Protein AF-0000000072975285 (afdb_homodimer)

pLDDT: mean 82.59, std 16.68, range [35.34, 98.25]

Radius of gyration: 18.55 Å; Cα contacts (8 Å, |Δi|>4): 509; chains: 2; bounding box: 43×47×43 Å

Structure (mmCIF, N/CA/C/O backbone):
data_AF-0000000072975285-model_v1
#
loop_
_entity.id
_entity.type
_entity.pdbx_description
1 polymer 'AsnC family transcriptional regulator'
#
loop_
_atom_site.group_PDB
_atom_site.id
_atom_site.type_symbol
_atom_site.label_atom_id
_atom_site.label_alt_id
_atom_site.label_comp_id
_atom_site.label_asym_id
_atom_site.label_entity_id
_atom_site.label_seq_id
_atom_site.pdbx_PDB_ins_code
_atom_site.Cartn_x
_atom_site.Cartn_y
_atom_site.Cartn_z
_atom_site.occupancy
_atom_site.B_iso_or_equiv
_atom_site.auth_seq_id
_atom_site.auth_comp_id
_atom_site.auth_asym_id
_atom_site.auth_atom_id
_atom_site.pdbx_PDB_model_num
ATOM 1 N N . MET A 1 1 ? -16.391 8.484 18.375 1 68.75 1 MET A N 1
ATOM 2 C CA . MET A 1 1 ? -16.297 8.969 17 1 68.75 1 MET A CA 1
ATOM 3 C C . MET A 1 1 ? -17.656 9.414 16.469 1 68.75 1 MET A C 1
ATOM 5 O O . MET A 1 1 ? -18.625 8.656 16.547 1 68.75 1 MET A O 1
ATOM 9 N N . ASP A 1 2 ? -17.75 10.656 16.234 1 78.38 2 ASP A N 1
ATOM 10 C CA . ASP A 1 2 ? -19.031 11.18 15.781 1 78.38 2 ASP A CA 1
ATOM 11 C C . ASP A 1 2 ? -19.078 11.281 14.258 1 78.38 2 ASP A C 1
ATOM 13 O O . ASP A 1 2 ? -18.203 10.742 13.57 1 78.38 2 ASP A O 1
ATOM 17 N N . LYS A 1 3 ? -20.297 11.805 13.703 1 80.81 3 LYS A N 1
ATOM 18 C CA . LYS A 1 3 ? -20.516 11.867 12.266 1 80.81 3 LYS A CA 1
ATOM 19 C C . LYS A 1 3 ? -19.422 12.68 11.578 1 80.81 3 LYS A C 1
ATOM 21 O O . LYS A 1 3 ? -19.016 12.352 10.461 1 80.81 3 LYS A O 1
ATOM 26 N N . THR A 1 4 ? -19.016 13.68 12.305 1 84.69 4 THR A N 1
ATOM 27 C CA . THR A 1 4 ? -17.984 14.539 11.742 1 84.69 4 THR A CA 1
ATOM 28 C C . THR A 1 4 ? -16.672 13.773 11.586 1 84.69 4 THR A C 1
ATOM 30 O O . THR A 1 4 ? -16.016 13.867 10.547 1 84.69 4 THR A O 1
ATOM 33 N N . ASP A 1 5 ? -16.328 13.031 12.656 1 80 5 ASP A N 1
ATOM 34 C CA . ASP A 1 5 ? -15.117 12.203 12.602 1 80 5 ASP A CA 1
ATOM 35 C C . ASP A 1 5 ? -15.164 11.242 11.422 1 80 5 ASP A C 1
ATOM 37 O O . ASP A 1 5 ? -14.164 11.062 10.719 1 80 5 ASP A O 1
ATOM 41 N N . GLN A 1 6 ? -16.312 10.75 11.219 1 75.94 6 GLN A N 1
ATOM 42 C CA . GLN A 1 6 ? -16.484 9.797 10.125 1 75.94 6 GLN A CA 1
ATOM 43 C C . GLN A 1 6 ? -16.297 10.469 8.766 1 75.94 6 GLN A C 1
ATOM 45 O O . GLN A 1 6 ? -15.703 9.891 7.859 1 75.94 6 GLN A O 1
ATOM 50 N N . ARG A 1 7 ? -16.828 11.625 8.656 1 78.56 7 ARG A N 1
ATOM 51 C CA . ARG A 1 7 ? -16.688 12.367 7.406 1 78.56 7 ARG A CA 1
ATOM 52 C C . ARG A 1 7 ? -15.219 12.711 7.148 1 78.56 7 ARG A C 1
ATOM 54 O O . ARG A 1 7 ? -14.734 12.586 6.02 1 78.56 7 ARG A O 1
ATOM 61 N N . ILE A 1 8 ? -14.602 13.109 8.211 1 81.06 8 ILE A N 1
ATOM 62 C CA . ILE A 1 8 ? -13.18 13.43 8.102 1 81.06 8 ILE A CA 1
ATOM 63 C C . ILE A 1 8 ? -12.414 12.203 7.602 1 81.06 8 ILE A C 1
ATOM 65 O O . ILE A 1 8 ? -11.617 12.305 6.664 1 81.06 8 ILE A O 1
ATOM 69 N N . LEU A 1 9 ? -12.75 11.141 8.172 1 73.12 9 LEU A N 1
ATOM 70 C CA . LEU A 1 9 ? -12.062 9.906 7.82 1 73.12 9 LEU A CA 1
ATOM 71 C C . LEU A 1 9 ? -12.359 9.508 6.379 1 73.12 9 LEU A C 1
ATOM 73 O O . LEU A 1 9 ? -11.461 9.055 5.66 1 73.12 9 LEU A O 1
ATOM 77 N N . ALA A 1 10 ? -13.578 9.703 6.004 1 71 10 ALA A N 1
ATOM 78 C CA . ALA A 1 10 ? -13.984 9.367 4.641 1 71 10 ALA A CA 1
ATOM 79 C C . ALA A 1 10 ? -13.211 10.195 3.617 1 71 10 ALA A C 1
ATOM 81 O O . ALA A 1 10 ? -12.773 9.672 2.588 1 71 10 ALA A O 1
ATOM 82 N N . VAL A 1 11 ? -13.102 11.508 3.93 1 73.06 11 VAL A N 1
ATOM 83 C CA . VAL A 1 11 ? -12.414 12.406 3.006 1 73.06 11 VAL A CA 1
ATOM 84 C C . VAL A 1 11 ? -10.93 12.07 2.965 1 73.06 11 VAL A C 1
ATOM 86 O O . VAL A 1 11 ? -10.328 12.008 1.89 1 73.06 11 VAL A O 1
ATOM 89 N N . LEU A 1 12 ? -10.422 11.812 4.105 1 70.62 12 LEU A N 1
ATOM 90 C CA . LEU A 1 12 ? -8.992 11.516 4.195 1 70.62 12 LEU A CA 1
ATOM 91 C C . LEU A 1 12 ? -8.68 10.172 3.547 1 70.62 12 LEU A C 1
ATOM 93 O O . LEU A 1 12 ? -7.578 9.969 3.023 1 70.62 12 LEU A O 1
ATOM 97 N N . GLU A 1 13 ? -9.656 9.359 3.604 1 62.62 13 GLU A N 1
ATOM 98 C CA . GLU A 1 13 ? -9.516 8.062 2.945 1 62.62 13 GLU A CA 1
ATOM 99 C C . GLU A 1 13 ? -9.422 8.219 1.431 1 62.62 13 GLU A C 1
ATOM 101 O O . GLU A 1 13 ? -8.68 7.484 0.771 1 62.62 13 GLU A O 1
ATOM 106 N N . ARG A 1 14 ? -10.203 9.094 0.969 1 59.03 14 ARG A N 1
ATOM 107 C CA . ARG A 1 14 ? -10.203 9.391 -0.459 1 59.03 14 ARG A CA 1
ATOM 108 C C . ARG A 1 14 ? -8.953 10.156 -0.859 1 59.03 14 ARG A C 1
ATOM 110 O O . ARG A 1 14 ? -8.375 9.914 -1.922 1 59.03 14 ARG A O 1
ATOM 117 N N . ASP A 1 15 ? -8.727 11.102 -0.044 1 59.53 15 ASP A N 1
ATOM 118 C CA . ASP A 1 15 ? -7.559 11.938 -0.27 1 59.53 15 ASP A CA 1
ATOM 119 C C . ASP A 1 15 ? -6.809 12.203 1.035 1 59.53 15 ASP A C 1
ATOM 121 O O . ASP A 1 15 ? -7.113 13.156 1.751 1 59.53 15 ASP A O 1
ATOM 125 N N . ALA A 1 16 ? -5.898 11.344 1.225 1 56.38 16 ALA A N 1
ATOM 126 C CA . ALA A 1 16 ? -5.172 11.445 2.488 1 56.38 16 ALA A CA 1
ATOM 127 C C . ALA A 1 16 ? -4.312 12.703 2.523 1 56.38 16 ALA A C 1
ATOM 129 O O . ALA A 1 16 ? -3.846 13.109 3.59 1 56.38 16 ALA A O 1
ATOM 130 N N . ARG A 1 17 ? -4.242 13.422 1.346 1 53.88 17 ARG A N 1
ATOM 131 C CA . ARG A 1 17 ? -3.34 14.555 1.209 1 53.88 17 ARG A CA 1
ATOM 132 C C . ARG A 1 17 ? -4.082 15.875 1.403 1 53.88 17 ARG A C 1
ATOM 134 O O . ARG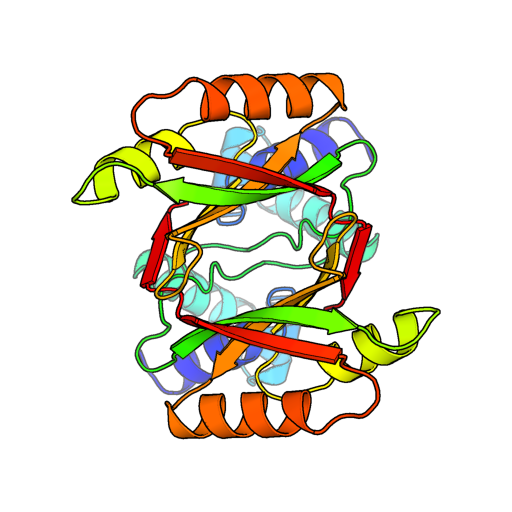 A 1 17 ? -3.486 16.953 1.322 1 53.88 17 ARG A O 1
ATOM 141 N N . MET A 1 18 ? -5.207 15.594 1.621 1 65.5 18 MET A N 1
ATOM 142 C CA . MET A 1 18 ? -5.992 16.828 1.691 1 65.5 18 MET A CA 1
ATOM 143 C C . MET A 1 18 ? -5.543 17.688 2.863 1 65.5 18 MET A C 1
ATOM 145 O O . MET A 1 18 ? -5.379 17.188 3.979 1 65.5 18 MET A O 1
ATOM 149 N N . SER A 1 19 ? -5.16 18.953 2.518 1 70.25 19 SER A N 1
ATOM 150 C CA . SER A 1 19 ? -4.801 19.875 3.586 1 70.25 19 SER A CA 1
ATOM 151 C C . SER A 1 19 ? -5.945 20.047 4.578 1 70.25 19 SER A C 1
ATOM 153 O O . SER A 1 19 ? -7.109 19.844 4.23 1 70.25 19 SER A O 1
ATOM 155 N N . PHE A 1 20 ? -5.512 20.344 5.805 1 76.12 20 PHE A N 1
ATOM 156 C CA . PHE A 1 20 ? -6.539 20.594 6.805 1 76.12 20 PHE A CA 1
ATOM 157 C C . PHE A 1 20 ? -7.469 21.719 6.355 1 76.12 20 PHE A C 1
ATOM 159 O O . PHE A 1 20 ? -8.672 21.672 6.609 1 76.12 20 PHE A O 1
ATOM 166 N N . ALA A 1 21 ? -6.859 22.688 5.664 1 78.19 21 ALA A N 1
ATOM 167 C CA . ALA A 1 21 ? -7.676 23.781 5.148 1 78.19 21 ALA A CA 1
ATOM 168 C C . ALA A 1 21 ? -8.68 23.281 4.117 1 78.19 21 ALA A C 1
ATOM 170 O O . ALA A 1 21 ? -9.859 23.641 4.164 1 78.19 21 ALA A O 1
ATOM 171 N N . ALA A 1 22 ? -8.258 22.484 3.201 1 80.31 22 ALA A N 1
ATOM 172 C CA . ALA A 1 22 ? -9.133 21.922 2.176 1 80.31 22 ALA A CA 1
ATOM 173 C C . ALA A 1 22 ? -10.172 20.984 2.791 1 80.31 22 ALA A C 1
ATOM 175 O O . ALA A 1 22 ? -11.336 21 2.4 1 80.31 22 ALA A O 1
ATOM 176 N N . LEU A 1 23 ? -9.641 20.109 3.689 1 81.81 23 LEU A N 1
ATOM 177 C CA . LEU A 1 23 ? -10.539 19.219 4.418 1 81.81 23 LEU A CA 1
ATOM 178 C C . LEU A 1 23 ? -11.617 20.016 5.141 1 81.81 23 LEU A C 1
ATOM 180 O O . LEU A 1 23 ? -12.789 19.625 5.121 1 81.81 23 LEU A O 1
ATOM 184 N N . GLY A 1 24 ? -11.18 21.031 5.824 1 86.81 24 GLY A N 1
ATOM 185 C CA . GLY A 1 24 ? -12.125 21.906 6.496 1 86.81 24 GLY A CA 1
ATOM 186 C C . GLY A 1 24 ? -13.172 22.484 5.562 1 86.81 24 GLY A C 1
ATOM 187 O O . GLY A 1 24 ? -14.359 22.5 5.887 1 86.81 24 GLY A O 1
ATOM 188 N N . ARG A 1 25 ? -12.797 22.891 4.414 1 86.75 25 ARG A N 1
ATOM 189 C CA . ARG A 1 25 ? -13.703 23.453 3.418 1 86.75 25 ARG A CA 1
ATOM 190 C C . ARG A 1 25 ? -14.719 22.406 2.961 1 86.75 25 ARG A C 1
ATOM 192 O O . ARG A 1 25 ? -15.898 22.719 2.781 1 86.75 25 ARG A O 1
ATOM 199 N N . GLU A 1 26 ? -14.18 21.281 2.82 1 84.38 26 GLU A N 1
ATOM 200 C CA . GLU A 1 26 ? -15.031 20.203 2.32 1 84.38 26 GLU A CA 1
ATOM 201 C C . GLU A 1 26 ? -16.062 19.781 3.365 1 84.38 26 GLU A C 1
ATOM 203 O O . GLU A 1 26 ? -17.203 19.469 3.027 1 84.38 26 GLU A O 1
ATOM 208 N N . ILE A 1 27 ? -15.68 19.797 4.582 1 86.12 27 ILE A N 1
ATOM 209 C CA . ILE A 1 27 ? -16.516 19.25 5.648 1 86.12 27 ILE A CA 1
ATOM 210 C C . ILE A 1 27 ? -17.297 20.391 6.305 1 86.12 27 ILE A C 1
ATOM 212 O O . ILE A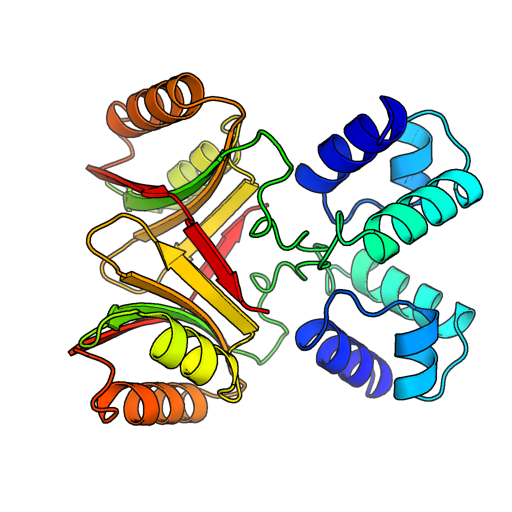 1 27 ? -18.297 20.141 7 1 86.12 27 ILE A O 1
ATOM 216 N N . GLY A 1 28 ? -16.828 21.672 6.125 1 90.31 28 GLY A N 1
ATOM 217 C CA . GLY A 1 28 ? -17.516 22.812 6.707 1 90.31 28 GLY A CA 1
ATOM 218 C C . GLY A 1 28 ? -17.016 23.156 8.102 1 90.31 28 GLY A C 1
ATOM 219 O O . GLY A 1 28 ? -17.797 23.547 8.969 1 90.31 28 GLY A O 1
ATOM 220 N N . LEU A 1 29 ? -15.898 22.875 8.391 1 88.81 29 LEU A N 1
ATOM 221 C CA . LEU A 1 29 ? -15.266 23.203 9.664 1 88.81 29 LEU A CA 1
ATOM 222 C C . LEU A 1 29 ? -14.031 24.078 9.453 1 88.81 29 LEU A C 1
ATOM 224 O O . LEU A 1 29 ? -13.492 24.125 8.344 1 88.81 29 LEU A O 1
ATOM 228 N N . SER A 1 30 ? -13.68 24.797 10.438 1 86.62 30 SER A N 1
ATOM 229 C CA . SER A 1 30 ? -12.445 25.562 10.367 1 86.62 30 SER A CA 1
ATOM 230 C C . SER A 1 30 ? -11.227 24.656 10.312 1 86.62 30 SER A C 1
ATOM 232 O O . SER A 1 30 ? -11.297 23.484 10.688 1 86.62 30 SER A O 1
ATOM 234 N N . ARG A 1 31 ? -10.109 25.234 9.852 1 82.56 31 ARG A N 1
ATOM 235 C CA . ARG A 1 31 ? -8.844 24.516 9.828 1 82.56 31 ARG A CA 1
ATOM 236 C C . ARG A 1 31 ? -8.461 24.047 11.227 1 82.56 31 ARG A C 1
ATOM 238 O O . ARG A 1 31 ? -8.008 22.906 11.406 1 82.56 31 ARG A O 1
ATOM 245 N N . THR A 1 32 ? -8.68 24.891 12.188 1 81.31 32 THR A N 1
ATOM 246 C CA . THR A 1 32 ? -8.32 24.578 13.562 1 81.31 32 THR A CA 1
ATOM 247 C C . THR A 1 32 ? -9.18 23.438 14.102 1 81.31 32 THR A C 1
ATOM 249 O O . THR A 1 32 ? -8.68 22.562 14.805 1 81.31 32 THR A O 1
ATOM 252 N N . ALA A 1 33 ? -10.359 23.453 13.797 1 87.75 33 ALA A N 1
ATOM 253 C CA . ALA A 1 33 ? -11.273 22.391 14.242 1 87.75 33 ALA A CA 1
ATOM 254 C C . ALA A 1 33 ? -10.883 21.047 13.648 1 87.75 33 ALA A C 1
ATOM 256 O O . ALA A 1 33 ? -10.914 20.016 14.336 1 87.75 33 ALA A O 1
ATOM 257 N N . ILE A 1 34 ? -10.539 21.078 12.336 1 84.81 34 ILE A N 1
ATOM 258 C CA . ILE A 1 34 ? -10.109 19.875 11.648 1 84.81 34 ILE A CA 1
ATOM 259 C C . ILE A 1 34 ? -8.836 19.328 12.297 1 84.81 34 ILE A C 1
ATOM 261 O O . ILE A 1 34 ? -8.734 18.125 12.562 1 84.81 34 ILE A O 1
ATOM 265 N N . GLN A 1 35 ? -7.965 20.188 12.508 1 78.31 35 GLN A N 1
ATOM 266 C CA . GLN A 1 35 ? -6.703 19.812 13.125 1 78.31 35 GLN A CA 1
ATOM 267 C C . GLN A 1 35 ? -6.938 19.141 14.477 1 78.31 35 GLN A C 1
ATOM 269 O O . GLN A 1 35 ? -6.332 18.109 14.773 1 78.31 35 GLN A O 1
ATOM 274 N N . ASP A 1 36 ? -7.73 19.703 15.25 1 84.25 36 ASP A N 1
ATOM 275 C CA . ASP A 1 36 ? -8.047 19.172 16.578 1 84.25 36 ASP A CA 1
ATOM 276 C C . ASP A 1 36 ? -8.656 17.781 16.469 1 84.25 36 ASP A C 1
ATOM 278 O O . ASP A 1 36 ? -8.289 16.875 17.219 1 84.25 36 ASP A O 1
ATOM 282 N N . ARG A 1 37 ? -9.586 17.703 15.57 1 84.56 37 ARG A N 1
ATOM 283 C CA . ARG A 1 37 ? -10.281 16.438 15.414 1 84.56 37 ARG A CA 1
ATOM 284 C C . ARG A 1 37 ? -9.336 15.359 14.898 1 84.56 37 ARG A C 1
ATOM 286 O O . ARG A 1 37 ? -9.383 14.211 15.352 1 84.56 37 ARG A O 1
ATOM 293 N N . VAL A 1 38 ? -8.57 15.766 13.984 1 78.75 38 VAL A N 1
ATOM 294 C CA . VAL A 1 38 ? -7.625 14.812 13.406 1 78.75 38 VAL A CA 1
ATOM 295 C C . VAL A 1 38 ? -6.613 14.375 14.469 1 78.75 38 VAL A C 1
ATOM 297 O O . VAL A 1 38 ? -6.297 13.195 14.578 1 78.75 38 VAL A O 1
ATOM 300 N N . THR A 1 39 ? -6.16 15.32 15.18 1 74.88 39 THR A N 1
ATOM 301 C CA . THR A 1 39 ? -5.234 15.023 16.266 1 74.88 39 THR A CA 1
ATOM 302 C C . THR A 1 39 ? -5.859 14.047 17.25 1 74.88 39 THR A C 1
ATOM 304 O O . THR A 1 39 ? -5.203 13.102 17.703 1 74.88 39 THR A O 1
ATOM 307 N N . LYS A 1 40 ? -7.098 14.328 17.562 1 78.44 40 LYS A N 1
ATOM 308 C CA . LYS A 1 40 ? -7.801 13.422 18.469 1 78.44 40 LYS A CA 1
ATOM 309 C C . LYS A 1 40 ? -7.922 12.023 17.859 1 78.44 40 LYS A C 1
ATOM 311 O O . LYS A 1 40 ? -7.723 11.023 18.547 1 78.44 40 LYS A O 1
ATOM 316 N N . LEU A 1 41 ? -8.234 11.984 16.672 1 75.94 41 LEU A N 1
ATOM 317 C CA . LEU A 1 41 ? -8.375 10.703 15.984 1 75.94 41 LEU A CA 1
ATOM 318 C C . LEU A 1 41 ? -7.039 9.961 15.938 1 75.94 41 LEU A C 1
ATOM 320 O O . LEU A 1 41 ? -7.008 8.734 16.016 1 75.94 41 LEU A O 1
ATOM 324 N N . GLU A 1 42 ? -6.02 10.711 15.812 1 67.81 42 GLU A N 1
ATOM 325 C CA . GLU A 1 42 ? -4.68 10.133 15.852 1 67.81 42 GLU A CA 1
ATOM 326 C C . GLU A 1 42 ? -4.355 9.602 17.25 1 67.81 42 GLU A C 1
ATOM 328 O O . GLU A 1 42 ? -3.857 8.477 17.391 1 67.81 42 GLU A O 1
ATOM 333 N N . THR A 1 43 ? -4.688 10.43 18.188 1 68.75 43 THR A N 1
ATOM 334 C CA . THR A 1 43 ? -4.418 10.07 19.578 1 68.75 43 THR A CA 1
ATOM 335 C C . THR A 1 43 ? -5.227 8.836 19.984 1 68.75 43 THR A C 1
ATOM 337 O O . THR A 1 43 ? -4.742 7.988 20.734 1 68.75 43 THR A O 1
ATOM 340 N N . ASP A 1 44 ? -6.355 8.789 19.375 1 65.81 44 ASP A N 1
ATOM 341 C CA . ASP A 1 44 ? -7.246 7.684 19.703 1 65.81 44 ASP A CA 1
ATOM 342 C C . ASP A 1 44 ? -6.875 6.43 18.922 1 65.81 44 ASP A C 1
ATOM 344 O O . ASP A 1 44 ? -7.492 5.375 19.094 1 65.81 44 ASP A O 1
ATOM 348 N N . GLY A 1 45 ? -5.891 6.648 18.078 1 57.72 45 GLY A N 1
ATOM 349 C CA . GLY A 1 45 ? -5.395 5.504 17.328 1 57.72 45 GLY A CA 1
ATOM 350 C C . GLY A 1 45 ? -6.234 5.184 16.109 1 57.72 45 GLY A C 1
ATOM 351 O O . GLY A 1 45 ? -6.09 4.113 15.516 1 57.72 45 GLY A O 1
ATOM 352 N N . VAL A 1 46 ? -7.25 6.074 15.883 1 62.78 46 VAL A N 1
ATOM 353 C CA . VAL A 1 46 ? -8.117 5.875 14.727 1 62.78 46 VAL A CA 1
ATOM 354 C C . VAL A 1 46 ? -7.348 6.184 13.445 1 62.78 46 VAL A C 1
ATOM 356 O O . VAL A 1 46 ? -7.496 5.484 12.445 1 62.78 46 VAL A O 1
ATOM 359 N N . ILE A 1 47 ? -6.664 7.285 13.508 1 58.5 47 ILE A N 1
ATOM 360 C CA . ILE A 1 47 ? -5.727 7.625 12.445 1 58.5 47 ILE A CA 1
ATOM 361 C C . ILE A 1 47 ? -4.312 7.207 12.852 1 58.5 47 ILE A C 1
ATOM 363 O O . ILE A 1 47 ? -3.791 7.672 13.867 1 58.5 47 ILE A O 1
ATOM 367 N N . THR A 1 48 ? -3.814 6.316 12.32 1 48.97 48 THR A N 1
ATOM 368 C CA . THR A 1 48 ? -2.539 5.773 12.773 1 48.97 48 THR A CA 1
ATOM 369 C C . THR A 1 48 ? -1.413 6.168 11.82 1 48.97 48 THR A C 1
ATOM 371 O O . THR A 1 48 ? -0.235 5.977 12.133 1 48.97 48 THR A O 1
ATOM 374 N N . GLY A 1 49 ? -1.596 6.461 10.656 1 45.59 49 GLY A N 1
ATOM 375 C CA . GLY A 1 49 ? -0.469 6.781 9.797 1 45.59 49 GLY A CA 1
ATOM 376 C C . GLY A 1 49 ? -0.866 7.578 8.57 1 45.59 49 GLY A C 1
ATOM 377 O O . GLY A 1 49 ? -2.047 7.652 8.227 1 45.59 49 GLY A O 1
ATOM 378 N N . TYR A 1 50 ? -0.044 8.586 8.305 1 37.91 50 TYR A N 1
ATOM 379 C CA . TYR A 1 50 ? -0.086 9.273 7.023 1 37.91 50 TYR A CA 1
ATOM 380 C C . TYR A 1 50 ? 0.74 8.531 5.977 1 37.91 50 TYR A C 1
ATOM 382 O O . TYR A 1 50 ? 1.77 7.934 6.301 1 37.91 50 TYR A O 1
ATOM 390 N N . PHE A 1 51 ? 0.073 7.68 5.105 1 36.28 51 PHE A N 1
ATOM 391 C CA . PHE A 1 51 ? 0.885 7.027 4.086 1 36.28 51 PHE A CA 1
ATOM 392 C C . PHE A 1 51 ? 1.39 8.039 3.064 1 36.28 51 PHE A C 1
ATOM 394 O O . PHE A 1 51 ? 0.654 8.945 2.662 1 36.28 51 PHE A O 1
ATOM 401 N N . THR A 1 52 ? 2.613 8.492 3.158 1 35.47 52 THR A N 1
ATOM 402 C CA . THR A 1 52 ? 3.236 9.109 1.992 1 35.47 52 THR A CA 1
ATOM 403 C C . THR A 1 52 ? 3.115 8.203 0.771 1 35.47 52 THR A C 1
ATOM 405 O O . THR A 1 52 ? 3.391 7.008 0.851 1 35.47 52 THR A O 1
ATOM 408 N N . ASP A 1 53 ? 2.117 8.43 -0.008 1 37.72 53 ASP A N 1
ATOM 409 C CA . ASP A 1 53 ? 2.09 7.707 -1.274 1 37.72 53 ASP A CA 1
ATOM 410 C C . ASP A 1 53 ? 3.498 7.539 -1.841 1 37.72 53 ASP A C 1
ATOM 412 O O . ASP A 1 53 ? 4.117 8.508 -2.275 1 37.72 53 ASP A O 1
ATOM 416 N N . TYR A 1 54 ? 4.234 6.703 -1.239 1 37.56 54 TYR A N 1
ATOM 417 C CA . TYR A 1 54 ? 5.562 6.289 -1.678 1 37.56 54 TYR A CA 1
ATOM 418 C C . TYR A 1 54 ? 5.59 6.047 -3.182 1 37.56 54 TYR A C 1
ATOM 420 O O . TYR A 1 54 ? 6.629 5.684 -3.74 1 37.56 54 TYR A O 1
ATOM 428 N N . SER A 1 55 ? 4.379 5.832 -3.66 1 40.84 55 SER A N 1
ATOM 429 C CA . SER A 1 55 ? 4.566 5.488 -5.066 1 40.84 55 SER A CA 1
ATOM 430 C C . SER A 1 55 ? 5.535 6.445 -5.746 1 40.84 55 SER A C 1
ATOM 432 O O . SER A 1 55 ? 6.086 6.133 -6.805 1 40.84 55 SER A O 1
ATOM 434 N N . LEU A 1 56 ? 5.219 7.762 -5.418 1 40.31 56 LEU A N 1
ATOM 435 C CA . LEU A 1 56 ? 6.129 8.508 -6.281 1 40.31 56 LEU A CA 1
ATOM 436 C C . LEU A 1 56 ? 7.559 8.43 -5.762 1 40.31 56 LEU A C 1
ATOM 438 O O . LEU A 1 56 ? 7.793 8.531 -4.555 1 40.31 56 LEU A O 1
ATOM 442 N N . GLY A 1 57 ? 8.352 7.543 -6.223 1 41.81 57 GLY A N 1
ATOM 443 C CA . GLY A 1 57 ? 9.797 7.453 -6.18 1 41.81 57 GLY A CA 1
ATOM 444 C C . GLY A 1 57 ? 10.453 8.695 -5.602 1 41.81 57 GLY A C 1
ATOM 445 O O . GLY A 1 57 ? 10.211 9.805 -6.066 1 41.81 57 GLY A O 1
ATOM 446 N N . GLN A 1 58 ? 10.289 8.859 -4.246 1 44.56 58 GLN A N 1
ATOM 447 C CA . GLN A 1 58 ? 11.312 9.852 -3.928 1 44.56 58 GLN A CA 1
ATOM 448 C C . GLN A 1 58 ? 12.438 9.836 -4.961 1 44.56 58 GLN A C 1
ATOM 450 O O . GLN A 1 58 ? 12.852 8.766 -5.422 1 44.56 58 GLN A O 1
ATOM 455 N N . PRO A 1 59 ? 12.602 10.953 -5.473 1 55.22 59 PRO A N 1
ATOM 456 C CA . PRO A 1 59 ? 13.742 10.898 -6.398 1 55.22 59 PRO A CA 1
ATOM 457 C C . PRO A 1 59 ? 14.938 10.156 -5.812 1 55.22 59 PRO A C 1
ATOM 459 O O . PRO A 1 59 ? 15.297 10.375 -4.648 1 55.22 59 PRO A O 1
ATOM 462 N N . GLY A 1 60 ? 15.234 9.117 -6.328 1 68.06 60 GLY A N 1
ATOM 463 C CA . GLY A 1 60 ? 16.469 8.391 -6.066 1 68.06 60 GLY A CA 1
ATOM 464 C C . GLY A 1 60 ? 16.25 7.113 -5.285 1 68.06 60 GLY A C 1
ATOM 465 O O . GLY A 1 60 ? 17.203 6.371 -5.023 1 68.06 60 GLY A O 1
ATOM 466 N N . LEU A 1 61 ? 14.945 6.957 -4.676 1 78.94 61 LEU A N 1
ATOM 467 C CA . LEU A 1 61 ? 14.773 5.688 -3.975 1 78.94 61 LEU A CA 1
ATOM 468 C C . LEU A 1 61 ? 13.992 4.695 -4.824 1 78.94 61 LEU A C 1
ATOM 470 O O . LEU A 1 61 ? 13.227 5.098 -5.707 1 78.94 61 LEU A O 1
ATOM 474 N N . ILE A 1 62 ? 14.172 3.49 -4.52 1 87.31 62 ILE A N 1
ATOM 475 C CA . ILE A 1 62 ? 13.469 2.398 -5.188 1 87.31 62 ILE A CA 1
ATOM 476 C C . ILE A 1 62 ? 12.328 1.9 -4.305 1 87.31 62 ILE A C 1
ATOM 478 O O . ILE A 1 62 ? 12.539 1.541 -3.146 1 87.31 62 ILE A O 1
ATOM 482 N N . SER A 1 63 ? 11.062 1.993 -4.809 1 90.06 63 SER A N 1
ATOM 483 C CA . SER A 1 63 ? 9.906 1.389 -4.156 1 90.06 63 SER A CA 1
ATOM 484 C C . SER A 1 63 ? 9.664 -0.028 -4.664 1 90.06 63 SER A C 1
ATOM 486 O O . SER A 1 63 ? 9.672 -0.268 -5.875 1 90.06 63 SER A O 1
ATOM 488 N N . ALA A 1 64 ? 9.492 -0.953 -3.707 1 95 64 ALA A N 1
ATOM 489 C CA . ALA A 1 64 ? 9.234 -2.344 -4.07 1 95 64 ALA A CA 1
ATOM 490 C C . ALA A 1 64 ? 8.258 -2.998 -3.098 1 95 64 ALA A C 1
ATOM 492 O O . ALA A 1 64 ? 8.086 -2.521 -1.974 1 95 64 ALA A O 1
ATOM 493 N N . LEU A 1 65 ? 7.566 -3.967 -3.568 1 96.56 65 LEU A N 1
ATOM 494 C CA . LEU A 1 65 ? 6.734 -4.828 -2.736 1 96.56 65 LEU A CA 1
ATOM 495 C C . LEU A 1 65 ? 7.328 -6.23 -2.641 1 96.56 65 LEU A C 1
ATOM 497 O O . LEU A 1 65 ? 7.762 -6.797 -3.648 1 96.56 65 LEU A O 1
ATOM 501 N N . LEU A 1 66 ? 7.391 -6.734 -1.446 1 97.62 66 LEU A N 1
ATOM 502 C CA . LEU A 1 66 ? 7.738 -8.133 -1.235 1 97.62 66 LEU A CA 1
ATOM 503 C C . LEU A 1 66 ? 6.488 -8.977 -1.017 1 97.62 66 LEU A C 1
ATOM 505 O O . LEU A 1 66 ? 5.668 -8.664 -0.148 1 97.62 66 LEU A O 1
ATOM 509 N N . PHE A 1 67 ? 6.324 -9.992 -1.793 1 97.81 67 PHE A N 1
ATOM 510 C CA . PHE A 1 67 ? 5.293 -11.008 -1.607 1 97.81 67 PHE A CA 1
ATOM 511 C C . PHE A 1 67 ? 5.844 -12.203 -0.841 1 97.81 67 PHE A C 1
ATOM 513 O O . PHE A 1 67 ? 6.773 -12.875 -1.305 1 97.81 67 PHE A O 1
ATOM 520 N N . ILE A 1 68 ? 5.176 -12.516 0.296 1 98.19 68 ILE A N 1
ATOM 521 C CA . ILE A 1 68 ? 5.863 -13.406 1.227 1 98.19 68 ILE A CA 1
ATOM 522 C C . ILE A 1 68 ? 4.957 -14.578 1.583 1 98.19 68 ILE A C 1
ATOM 524 O O . ILE A 1 68 ? 3.779 -14.391 1.894 1 98.19 68 ILE A O 1
ATOM 528 N N . LYS A 1 69 ? 5.469 -15.742 1.463 1 98.25 69 LYS A N 1
ATOM 529 C CA . LYS A 1 69 ? 4.895 -16.922 2.092 1 98.25 69 LYS A CA 1
ATOM 530 C C . LYS A 1 69 ? 5.629 -17.266 3.385 1 98.25 69 LYS A C 1
ATOM 532 O O . LYS A 1 69 ? 6.855 -17.406 3.395 1 98.25 69 LYS A O 1
ATOM 537 N N . ILE A 1 70 ? 4.871 -17.453 4.457 1 97.44 70 ILE A N 1
ATOM 538 C CA . ILE A 1 70 ? 5.457 -17.609 5.781 1 97.44 70 ILE A CA 1
ATOM 539 C C . ILE A 1 70 ? 5.438 -19.094 6.168 1 97.44 70 ILE A C 1
ATOM 541 O O . ILE A 1 70 ? 4.43 -19.781 5.984 1 97.44 70 ILE A O 1
ATOM 545 N N . ALA A 1 71 ? 6.469 -19.562 6.742 1 95.12 71 ALA A N 1
ATOM 546 C CA . ALA A 1 71 ? 6.684 -20.969 7.039 1 95.12 71 ALA A CA 1
ATOM 547 C C . ALA A 1 71 ? 6.16 -21.328 8.422 1 95.12 71 ALA A C 1
ATOM 549 O O . ALA A 1 71 ? 5.801 -22.469 8.688 1 95.12 71 ALA A O 1
ATOM 550 N N . ILE A 1 72 ? 6.074 -20.391 9.305 1 91.31 72 ILE A N 1
ATOM 551 C CA . ILE A 1 72 ? 5.762 -20.688 10.695 1 91.31 72 ILE A CA 1
ATOM 552 C C . ILE A 1 72 ? 4.367 -20.156 11.039 1 91.31 72 ILE A C 1
ATOM 554 O O . ILE A 1 72 ? 3.875 -19.234 10.398 1 91.31 72 ILE A O 1
ATOM 558 N N . ARG A 1 73 ? 3.859 -20.828 12.047 1 89.19 73 ARG A N 1
ATOM 559 C CA . ARG A 1 73 ? 2.604 -20.375 12.633 1 89.19 73 ARG A CA 1
ATOM 560 C C . ARG A 1 73 ? 2.678 -20.344 14.156 1 89.19 73 ARG A C 1
ATOM 562 O O . ARG A 1 73 ? 3.279 -21.234 14.766 1 89.19 73 ARG A O 1
ATOM 569 N N . PRO A 1 74 ? 2.07 -19.297 14.891 1 87.94 74 PRO A N 1
ATOM 570 C CA . PRO A 1 74 ? 1.397 -18.156 14.281 1 87.94 74 PRO A CA 1
ATOM 571 C C . PRO A 1 74 ? 2.363 -17.234 13.539 1 87.94 74 PRO A C 1
ATOM 573 O O . PRO A 1 74 ? 3.566 -17.25 13.812 1 87.94 74 PRO A O 1
ATOM 576 N N . CYS A 1 75 ? 1.83 -16.391 12.641 1 93.88 75 CYS A N 1
ATOM 577 C CA . CYS A 1 75 ? 2.648 -15.602 11.719 1 93.88 75 CYS A CA 1
ATOM 578 C C . CYS A 1 75 ? 3.217 -14.367 12.406 1 93.88 75 CYS A C 1
ATOM 580 O O . CYS A 1 75 ? 4.066 -13.672 11.844 1 93.88 75 CYS A O 1
ATOM 582 N N . ASN A 1 76 ? 2.842 -14.156 13.602 1 93.12 76 ASN A N 1
ATOM 583 C CA . ASN A 1 76 ? 3.123 -12.883 14.25 1 93.12 76 ASN A CA 1
ATOM 584 C C . ASN A 1 76 ? 4.625 -12.625 14.344 1 93.12 76 ASN A C 1
ATOM 586 O O . ASN A 1 76 ? 5.078 -11.5 14.109 1 93.12 76 ASN A O 1
ATOM 590 N N . GLN A 1 77 ? 5.332 -13.57 14.68 1 95.25 77 GLN A N 1
ATOM 591 C CA . GLN A 1 77 ? 6.773 -13.398 14.82 1 95.25 77 GLN A CA 1
ATOM 592 C C . GLN A 1 77 ? 7.406 -12.992 13.492 1 95.25 77 GLN A C 1
ATOM 594 O O . GLN A 1 77 ? 8.258 -12.102 13.453 1 95.25 77 GLN A O 1
ATOM 599 N N . ALA A 1 78 ? 7.023 -13.68 12.461 1 97.44 78 ALA A N 1
ATOM 600 C CA . ALA A 1 78 ? 7.535 -13.352 11.133 1 97.44 78 ALA A CA 1
ATOM 601 C C . ALA A 1 78 ? 7.141 -11.938 10.727 1 97.44 78 ALA A C 1
ATOM 603 O O . ALA A 1 78 ? 7.961 -11.188 10.188 1 97.44 78 ALA A O 1
ATOM 604 N N . LEU A 1 79 ? 5.922 -11.586 10.984 1 96.44 79 LEU A N 1
ATOM 605 C CA . LEU A 1 79 ? 5.418 -10.258 10.641 1 96.44 79 LEU A CA 1
ATOM 606 C C . LEU A 1 79 ? 6.188 -9.172 11.383 1 96.44 79 LEU A C 1
ATOM 608 O O . LEU A 1 79 ? 6.586 -8.164 10.789 1 96.44 79 LEU A O 1
ATOM 612 N N . ASP A 1 80 ? 6.375 -9.406 12.68 1 94.81 80 ASP A N 1
ATOM 613 C CA . ASP A 1 80 ? 7.117 -8.453 13.5 1 94.81 80 ASP A CA 1
ATOM 614 C C . ASP A 1 80 ? 8.562 -8.32 13.016 1 94.81 80 ASP A C 1
ATOM 616 O O . ASP A 1 80 ? 9.094 -7.207 12.938 1 94.81 80 ASP A O 1
ATOM 620 N N . TRP A 1 81 ? 9.148 -9.391 12.75 1 97.31 81 TRP A N 1
ATOM 621 C CA . TRP A 1 81 ? 10.523 -9.391 12.266 1 97.31 81 TRP A CA 1
ATOM 622 C C . TRP A 1 81 ? 10.633 -8.656 10.938 1 97.31 81 TRP A C 1
ATOM 624 O O . TRP A 1 81 ? 11.508 -7.805 10.758 1 97.31 81 TRP A O 1
ATOM 634 N N . LEU A 1 82 ? 9.789 -8.953 9.984 1 97.44 82 LEU A N 1
ATOM 635 C CA . LEU A 1 82 ? 9.766 -8.266 8.695 1 97.44 82 LEU A CA 1
ATOM 636 C C . LEU A 1 82 ? 9.648 -6.758 8.891 1 97.44 82 LEU A C 1
ATOM 638 O O . LEU A 1 82 ? 10.359 -5.988 8.234 1 97.44 82 LEU A O 1
ATOM 642 N N . ALA A 1 83 ? 8.773 -6.402 9.789 1 93.38 83 ALA A N 1
ATOM 643 C CA . ALA A 1 83 ? 8.508 -4.984 10.023 1 93.38 83 ALA A CA 1
ATOM 644 C C . ALA A 1 83 ? 9.734 -4.293 10.617 1 93.38 83 ALA A C 1
ATOM 646 O O . ALA A 1 83 ? 9.883 -3.074 10.492 1 93.38 83 ALA A O 1
ATOM 647 N N . SER A 1 84 ? 10.57 -5.012 11.219 1 94.81 84 SER A N 1
ATOM 648 C CA . SER A 1 84 ? 11.742 -4.453 11.883 1 94.81 84 SER A CA 1
ATOM 649 C C . SER A 1 84 ? 12.883 -4.227 10.898 1 94.81 84 SER A C 1
ATOM 651 O O . SER A 1 84 ? 13.859 -3.539 11.219 1 94.81 84 SER A O 1
ATOM 653 N N . LEU A 1 85 ? 12.828 -4.762 9.766 1 95.5 85 LEU A N 1
ATOM 654 C CA . LEU A 1 85 ? 13.922 -4.711 8.805 1 95.5 85 LEU A CA 1
ATOM 655 C C . LEU A 1 85 ? 14.078 -3.307 8.227 1 95.5 85 LEU A C 1
ATOM 657 O O . LEU A 1 85 ? 13.086 -2.637 7.941 1 95.5 85 LEU A O 1
ATOM 661 N N . LYS A 1 86 ? 15.289 -2.902 8.094 1 92.44 86 LYS A N 1
ATOM 662 C CA . LYS A 1 86 ? 15.578 -1.637 7.426 1 92.44 86 LYS A CA 1
ATOM 663 C C . LYS A 1 86 ? 15.055 -1.638 5.992 1 92.44 86 LYS A C 1
ATOM 665 O O . LYS A 1 86 ? 15.219 -2.621 5.27 1 92.44 86 LYS A O 1
ATOM 670 N N . GLY A 1 87 ? 14.383 -0.525 5.578 1 89.69 87 GLY A N 1
ATOM 671 C CA . GLY A 1 87 ? 13.836 -0.412 4.234 1 89.69 87 GLY A CA 1
ATOM 672 C C . GLY A 1 87 ? 12.383 -0.812 4.145 1 89.69 87 GLY A C 1
ATOM 673 O O . GLY A 1 87 ? 11.695 -0.48 3.17 1 89.69 87 GLY A O 1
ATOM 674 N N . VAL A 1 88 ? 11.969 -1.662 5.121 1 93 88 VAL A N 1
ATOM 675 C CA . VAL A 1 88 ? 10.562 -2.049 5.152 1 93 88 VAL A CA 1
ATOM 676 C C . VAL A 1 88 ? 9.734 -0.953 5.824 1 93 88 VAL A C 1
ATOM 678 O O . VAL A 1 88 ? 10.023 -0.558 6.957 1 93 88 VAL A O 1
ATOM 681 N N . GLN A 1 89 ? 8.734 -0.547 5.082 1 86.5 89 GLN A N 1
ATOM 682 C CA . GLN A 1 89 ? 7.918 0.55 5.586 1 86.5 89 GLN A CA 1
ATOM 683 C C . GLN A 1 89 ? 6.648 0.028 6.254 1 86.5 89 GLN A C 1
ATOM 685 O O . GLN A 1 89 ? 6.125 0.653 7.18 1 86.5 89 GLN A O 1
ATOM 690 N N . GLU A 1 90 ? 6.16 -1.041 5.762 1 88.69 90 GLU A N 1
ATOM 691 C CA . GLU A 1 90 ? 4.891 -1.603 6.207 1 88.69 90 GLU A CA 1
ATOM 692 C C . GLU A 1 90 ? 4.785 -3.084 5.855 1 88.69 90 GLU A C 1
ATOM 694 O O . GLU A 1 90 ? 5.246 -3.508 4.793 1 88.69 90 GLU A O 1
ATOM 699 N N . VAL A 1 91 ? 4.195 -3.771 6.785 1 94.12 91 VAL A N 1
ATOM 700 C CA . VAL A 1 91 ? 3.908 -5.18 6.535 1 94.12 91 VAL A CA 1
ATOM 701 C C . VAL A 1 91 ? 2.428 -5.457 6.781 1 94.12 91 VAL A C 1
ATOM 703 O O . VAL A 1 91 ? 1.874 -5.047 7.805 1 94.12 91 VAL A O 1
ATOM 706 N N . GLN A 1 92 ? 1.818 -6.066 5.84 1 94.12 92 GLN A N 1
ATOM 707 C CA . GLN A 1 92 ? 0.417 -6.449 5.973 1 94.12 92 GLN A CA 1
ATOM 708 C C . GLN A 1 92 ? 0.243 -7.957 5.82 1 94.12 92 GLN A C 1
ATOM 710 O O . GLN A 1 92 ? 0.756 -8.555 4.875 1 94.12 92 GLN A O 1
ATOM 715 N N . SER A 1 93 ? -0.439 -8.547 6.785 1 95.38 93 SER A N 1
ATOM 716 C CA . SER A 1 93 ? -0.824 -9.945 6.609 1 95.38 93 SER A CA 1
ATOM 717 C C . SER A 1 93 ? -2.102 -10.07 5.785 1 95.38 93 SER A C 1
ATOM 719 O O . SER A 1 93 ? -3.01 -9.242 5.91 1 95.38 93 SER A O 1
ATOM 721 N N . LEU A 1 94 ? -2.211 -11.164 5.027 1 95.69 94 LEU A N 1
ATOM 722 C CA . LEU A 1 94 ? -3.299 -11.305 4.066 1 95.69 94 LEU A CA 1
ATOM 723 C C . LEU A 1 94 ? -4.016 -12.641 4.254 1 95.69 94 LEU A C 1
ATOM 725 O O . LEU A 1 94 ? -3.445 -13.586 4.801 1 95.69 94 LEU A O 1
ATOM 729 N N . SER A 1 95 ? -5.328 -12.859 3.809 1 92.44 95 SER A N 1
ATOM 730 C CA . SER A 1 95 ? -6.152 -14.055 3.912 1 92.44 95 SER A CA 1
ATOM 731 C C . SER A 1 95 ? -5.961 -14.969 2.705 1 92.44 95 SER A C 1
ATOM 733 O O . SER A 1 95 ? -6.523 -16.062 2.65 1 92.44 95 SER A O 1
ATOM 735 N N . GLY A 1 96 ? -5.047 -14.773 1.833 1 91.25 96 GLY A N 1
ATOM 736 C CA . GLY A 1 96 ? -4.969 -15.508 0.579 1 91.25 96 GLY A CA 1
ATOM 737 C C . GLY A 1 96 ? -3.701 -16.328 0.445 1 91.25 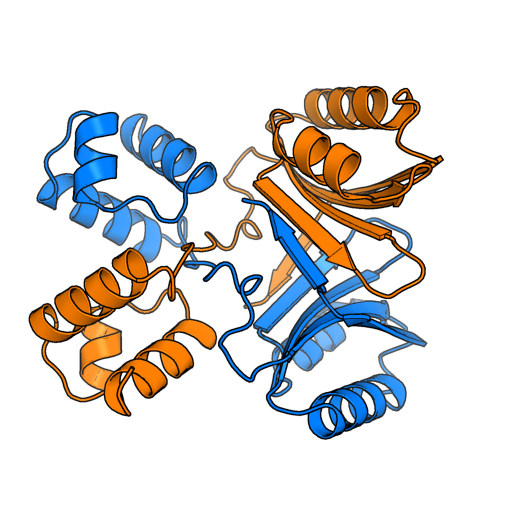96 GLY A C 1
ATOM 738 O O . GLY A 1 96 ? -3.148 -16.797 1.445 1 91.25 96 GLY A O 1
ATOM 739 N N . ASP A 1 97 ? -3.355 -16.656 -0.793 1 91.88 97 ASP A N 1
ATOM 740 C CA . ASP A 1 97 ? -2.209 -17.516 -1.09 1 91.88 97 ASP A CA 1
ATOM 741 C C . ASP A 1 97 ? -0.905 -16.859 -0.636 1 91.88 97 ASP A C 1
ATOM 743 O O . ASP A 1 97 ? 0.059 -17.562 -0.302 1 91.88 97 ASP A O 1
ATOM 747 N N . ILE A 1 98 ? -0.908 -15.602 -0.699 1 95.38 98 ILE A N 1
ATOM 748 C CA . ILE A 1 98 ? 0.186 -14.82 -0.138 1 95.38 98 ILE A CA 1
ATOM 749 C C . ILE A 1 98 ? -0.112 -14.492 1.323 1 95.38 98 ILE A C 1
ATOM 751 O O . ILE A 1 98 ? -1.18 -13.961 1.642 1 95.38 98 ILE A O 1
ATOM 755 N N . ASP A 1 99 ? 0.877 -14.828 2.191 1 97 99 ASP A N 1
ATOM 756 C CA . ASP A 1 99 ? 0.637 -14.641 3.617 1 97 99 ASP A CA 1
ATOM 757 C C . ASP A 1 99 ? 0.806 -13.172 4.012 1 97 99 ASP A C 1
ATOM 759 O O . ASP A 1 99 ? 0.149 -12.695 4.941 1 97 99 ASP A O 1
ATOM 763 N N . ALA A 1 100 ? 1.749 -12.539 3.338 1 97.5 100 ALA A N 1
ATOM 764 C CA . ALA A 1 100 ? 2.031 -11.156 3.701 1 97.5 100 ALA A CA 1
ATOM 765 C C . ALA A 1 100 ? 2.627 -10.391 2.523 1 97.5 100 ALA A C 1
ATOM 767 O O . ALA A 1 100 ? 3.238 -10.984 1.633 1 97.5 100 ALA A O 1
ATOM 768 N N . ILE A 1 101 ? 2.428 -9.07 2.609 1 97.06 101 ILE A N 1
ATOM 769 C CA . ILE A 1 101 ? 3.127 -8.148 1.724 1 97.06 101 ILE A CA 1
ATOM 770 C C . ILE A 1 101 ? 3.898 -7.125 2.553 1 97.06 101 ILE A C 1
ATOM 772 O O . ILE A 1 101 ? 3.41 -6.652 3.582 1 97.06 101 ILE A O 1
ATOM 776 N N . ALA A 1 102 ? 5.078 -6.859 2.113 1 96.62 102 ALA A N 1
ATOM 777 C CA . ALA A 1 102 ? 5.871 -5.789 2.719 1 96.62 102 ALA A CA 1
ATOM 778 C C . ALA A 1 102 ? 6.168 -4.688 1.707 1 96.62 102 ALA A C 1
ATOM 780 O O . ALA A 1 102 ? 6.637 -4.965 0.599 1 96.62 102 ALA A O 1
ATOM 781 N N . ARG A 1 103 ? 5.809 -3.506 2.09 1 93.88 103 ARG A N 1
ATOM 782 C CA . ARG A 1 103 ? 6.211 -2.338 1.312 1 93.88 103 ARG A CA 1
ATOM 783 C C . ARG A 1 103 ? 7.613 -1.881 1.692 1 93.88 103 ARG A C 1
ATOM 785 O O . ARG A 1 103 ? 7.898 -1.641 2.867 1 93.88 103 ARG A O 1
ATOM 792 N N . CYS A 1 104 ? 8.414 -1.711 0.66 1 92.44 104 CYS A N 1
ATOM 793 C CA . CYS A 1 104 ? 9.812 -1.386 0.908 1 92.44 104 CYS A CA 1
ATOM 794 C C . CYS A 1 104 ? 10.227 -0.125 0.156 1 92.44 104 CYS A C 1
ATOM 796 O O . CYS A 1 104 ? 9.734 0.135 -0.943 1 92.44 104 CYS A O 1
ATOM 798 N N . LEU A 1 105 ? 11.094 0.542 0.764 1 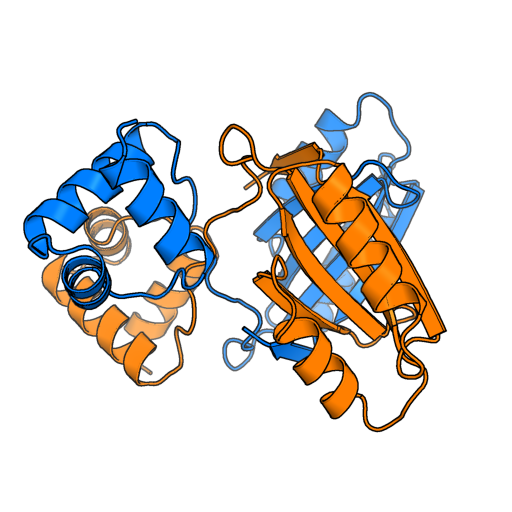88.25 105 LEU A N 1
ATOM 799 C CA . LEU A 1 105 ? 11.773 1.693 0.173 1 88.25 105 LEU A CA 1
ATOM 800 C C . LEU A 1 105 ? 13.273 1.636 0.432 1 88.25 105 LEU A C 1
ATOM 802 O O . LEU A 1 105 ? 13.711 1.686 1.584 1 88.25 105 LEU A O 1
ATOM 806 N N . VAL A 1 106 ? 14.039 1.583 -0.674 1 88.44 106 VAL A N 1
ATOM 807 C CA . VAL A 1 106 ? 15.484 1.432 -0.521 1 88.44 106 VAL A CA 1
ATOM 808 C C . VAL A 1 106 ? 16.203 2.375 -1.479 1 88.44 106 VAL A C 1
ATOM 810 O O . VAL A 1 106 ? 15.672 2.732 -2.531 1 88.44 106 VAL A O 1
ATOM 813 N N . PRO A 1 107 ? 17.422 2.688 -1.19 1 83.5 107 PRO A N 1
ATOM 814 C CA . PRO A 1 107 ? 18.109 3.703 -1.986 1 83.5 107 PRO A CA 1
ATOM 815 C C . PRO A 1 107 ? 18.688 3.143 -3.287 1 83.5 107 PRO A C 1
ATOM 817 O O . PRO A 1 107 ? 18.766 3.857 -4.289 1 83.5 107 PRO A O 1
ATOM 820 N N . THR A 1 108 ? 19.219 1.841 -3.295 1 86.06 108 THR A N 1
ATOM 821 C CA . THR A 1 108 ? 19.891 1.292 -4.461 1 86.06 108 THR A CA 1
ATOM 822 C C . THR A 1 108 ? 19.422 -0.128 -4.75 1 86.06 108 THR A C 1
ATOM 824 O O . THR A 1 108 ? 18.859 -0.788 -3.877 1 86.06 108 THR A O 1
ATOM 827 N N . PRO A 1 109 ? 19.672 -0.534 -5.988 1 91.12 109 PRO A N 1
ATOM 828 C CA . PRO A 1 109 ? 19.375 -1.931 -6.301 1 91.12 109 PRO A CA 1
ATOM 829 C C . PRO A 1 109 ? 20.109 -2.916 -5.395 1 91.12 109 PRO A C 1
ATOM 831 O O . PRO A 1 109 ? 19.562 -3.971 -5.055 1 91.12 109 PRO A O 1
ATOM 834 N N . ARG A 1 110 ? 21.281 -2.529 -5.035 1 93.69 110 ARG A N 1
ATOM 835 C CA . ARG A 1 110 ? 22.031 -3.389 -4.137 1 93.69 110 ARG A CA 1
ATOM 836 C C . ARG A 1 110 ? 21.328 -3.531 -2.789 1 93.69 110 ARG A C 1
ATOM 838 O O . ARG A 1 110 ? 21.281 -4.629 -2.227 1 93.69 110 ARG A O 1
ATOM 845 N N . ASP A 1 111 ? 20.75 -2.49 -2.297 1 93.19 111 ASP A N 1
ATOM 846 C CA . ASP A 1 111 ? 20.016 -2.531 -1.037 1 93.19 111 ASP A CA 1
ATOM 847 C C . ASP A 1 111 ? 18.797 -3.451 -1.14 1 93.19 111 ASP A C 1
ATOM 849 O O . ASP A 1 111 ? 18.453 -4.145 -0.178 1 93.19 111 ASP A O 1
ATOM 853 N N . LEU A 1 112 ? 18.188 -3.455 -2.277 1 95 112 LEU A N 1
ATOM 854 C CA . LEU A 1 112 ? 17.047 -4.344 -2.484 1 95 112 LEU A CA 1
ATOM 855 C C . LEU A 1 112 ? 17.5 -5.801 -2.514 1 95 112 LEU A C 1
ATOM 857 O O . LEU A 1 112 ? 16.844 -6.664 -1.924 1 95 112 LEU A O 1
ATOM 861 N N . THR A 1 113 ? 18.562 -6.035 -3.26 1 96.19 113 THR A N 1
ATOM 862 C CA . THR A 1 113 ? 19.109 -7.383 -3.299 1 96.19 113 THR A CA 1
ATOM 863 C C . THR A 1 113 ? 19.453 -7.871 -1.892 1 96.19 113 THR A C 1
ATOM 865 O O . THR A 1 113 ? 19.125 -9.008 -1.527 1 96.19 113 THR A O 1
ATOM 868 N N . ASP A 1 114 ? 20.094 -7 -1.075 1 96.88 114 ASP A N 1
ATOM 869 C CA . ASP A 1 114 ? 20.453 -7.344 0.297 1 96.88 114 ASP A CA 1
ATOM 870 C C . ASP A 1 114 ? 19.219 -7.676 1.124 1 96.88 114 ASP A C 1
ATOM 872 O O . ASP A 1 114 ? 19.219 -8.625 1.913 1 96.88 114 ASP A O 1
ATOM 876 N N . LEU A 1 115 ? 18.219 -6.891 0.979 1 97.31 115 LEU A N 1
ATOM 877 C CA . LEU A 1 115 ? 16.969 -7.141 1.68 1 97.31 115 LEU A CA 1
ATOM 878 C C . LEU A 1 115 ? 16.391 -8.492 1.272 1 97.31 115 LEU A C 1
ATOM 880 O O . LEU A 1 115 ? 15.953 -9.266 2.127 1 97.31 115 LEU A O 1
ATOM 884 N N . ASN A 1 116 ? 16.297 -8.766 -0.036 1 97.31 116 ASN A N 1
ATOM 885 C CA . ASN A 1 116 ? 15.812 -10.047 -0.546 1 97.31 116 ASN A CA 1
ATOM 886 C C . ASN A 1 116 ? 16.594 -11.219 0.036 1 97.31 116 ASN A C 1
ATOM 888 O O . ASN A 1 116 ? 16.016 -12.242 0.393 1 97.31 116 ASN A O 1
ATOM 892 N N . ASP A 1 117 ? 17.875 -11.047 0.021 1 96.94 117 ASP A N 1
ATOM 893 C CA . ASP A 1 117 ? 18.734 -12.102 0.558 1 96.94 117 ASP A CA 1
ATOM 894 C C . ASP A 1 117 ? 18.438 -12.359 2.031 1 96.94 117 ASP A C 1
ATOM 896 O O . ASP A 1 117 ? 18.328 -13.516 2.455 1 96.94 117 ASP A O 1
ATOM 900 N N . LYS A 1 118 ? 18.328 -11.297 2.801 1 97.56 118 LYS A N 1
ATOM 901 C CA . LYS A 1 118 ? 18.031 -11.414 4.223 1 97.56 118 LYS A CA 1
ATOM 902 C C . LYS A 1 118 ? 16.703 -12.141 4.449 1 97.56 118 LYS A C 1
ATOM 904 O O . LYS A 1 118 ? 16.625 -13.047 5.281 1 97.56 118 LYS A O 1
ATOM 909 N N . VAL A 1 119 ? 15.719 -11.789 3.736 1 97.94 119 VAL A N 1
ATOM 910 C CA . VAL A 1 119 ? 14.406 -12.398 3.879 1 97.94 119 VAL A CA 1
ATOM 911 C C . VAL A 1 119 ? 14.453 -13.844 3.389 1 97.94 119 VAL A C 1
ATOM 913 O O . VAL A 1 119 ? 13.875 -14.742 4.012 1 97.94 119 VAL A O 1
ATOM 916 N N . GLY A 1 120 ? 15.109 -14.055 2.283 1 95.81 120 GLY A N 1
ATOM 917 C CA . GLY A 1 120 ? 15.172 -15.359 1.647 1 95.81 120 GLY A CA 1
ATOM 918 C C . GLY A 1 120 ? 15.883 -16.406 2.494 1 95.81 120 GLY A C 1
ATOM 919 O O . GLY A 1 120 ? 15.609 -17.594 2.373 1 95.81 120 GLY A O 1
ATOM 920 N N . VAL A 1 121 ? 16.766 -16.016 3.363 1 94.75 121 VAL A N 1
ATOM 921 C CA . VAL A 1 121 ? 17.547 -16.984 4.117 1 94.75 121 VAL A CA 1
ATOM 922 C C . VAL A 1 121 ? 16.875 -17.25 5.461 1 94.75 121 VAL A C 1
ATOM 924 O O . VAL A 1 121 ? 17.297 -18.141 6.203 1 94.75 121 VAL A O 1
ATOM 927 N N . SER A 1 122 ? 15.961 -16.438 5.781 1 96.31 122 SER A N 1
ATOM 928 C CA . SER A 1 122 ? 15.273 -16.625 7.059 1 96.31 122 SER A CA 1
ATOM 929 C C . SER A 1 122 ? 14.516 -17.938 7.086 1 96.31 122 SER A C 1
ATOM 931 O O . SER A 1 122 ? 13.828 -18.297 6.125 1 96.31 122 SER A O 1
ATOM 933 N N . ASN A 1 123 ? 14.508 -18.641 8.242 1 96.75 123 ASN A N 1
ATOM 934 C CA . ASN A 1 123 ? 13.781 -19.906 8.398 1 96.75 123 ASN A CA 1
ATOM 935 C C . ASN A 1 123 ? 12.289 -19.656 8.625 1 96.75 123 ASN A C 1
ATOM 937 O O . ASN A 1 123 ? 11.492 -20.609 8.578 1 96.75 123 ASN A O 1
ATOM 941 N N . MET A 1 124 ? 11.922 -18.438 8.852 1 97.5 124 MET A N 1
ATOM 942 C CA . MET A 1 124 ? 10.523 -18.109 9.102 1 97.5 124 MET A CA 1
ATOM 943 C C . MET A 1 124 ? 9.766 -17.906 7.793 1 97.5 124 MET A C 1
ATOM 945 O O . MET A 1 124 ? 8.539 -17.828 7.785 1 97.5 124 MET A O 1
ATOM 949 N N . ILE A 1 125 ? 10.523 -17.859 6.676 1 97.88 125 ILE A N 1
ATOM 950 C CA . ILE A 1 125 ? 9.953 -17.516 5.379 1 97.88 125 ILE A CA 1
ATOM 951 C C . ILE A 1 125 ? 10.102 -18.688 4.422 1 97.88 125 ILE A C 1
ATOM 953 O O . ILE A 1 125 ? 11.195 -19.25 4.277 1 97.88 125 ILE A O 1
ATOM 957 N N . THR A 1 126 ? 9.031 -19.094 3.865 1 97.5 126 THR A N 1
ATOM 958 C CA . THR A 1 126 ? 9.055 -20.141 2.859 1 97.5 126 THR A CA 1
ATOM 959 C C . THR A 1 126 ? 9.547 -19.609 1.519 1 97.5 126 THR A C 1
ATOM 961 O O . THR A 1 126 ? 10.406 -20.219 0.875 1 97.5 126 THR A O 1
ATOM 964 N N . SER A 1 127 ? 9.008 -18.516 1.078 1 97.31 127 SER A N 1
ATOM 965 C CA . SER A 1 127 ? 9.398 -17.891 -0.176 1 97.31 127 SER A CA 1
ATOM 966 C C . SER A 1 127 ? 9.086 -16.391 -0.16 1 97.31 127 SER A C 1
ATOM 968 O O . SER A 1 127 ? 8.219 -15.938 0.591 1 97.31 127 SER A O 1
ATOM 970 N N . SER A 1 128 ? 9.852 -15.648 -0.902 1 96.81 128 SER A N 1
ATOM 971 C CA . SER A 1 128 ? 9.656 -14.219 -1.088 1 96.81 128 SER A CA 1
ATOM 972 C C . SER A 1 128 ? 10.031 -13.781 -2.5 1 96.81 128 SER A C 1
ATOM 974 O O . SER A 1 128 ? 11.07 -14.195 -3.025 1 96.81 128 SER A O 1
ATOM 976 N N . ILE A 1 129 ? 9.18 -13.008 -3.1 1 96.12 129 ILE A N 1
ATOM 977 C CA . ILE A 1 129 ? 9.43 -12.398 -4.406 1 96.12 129 ILE A CA 1
ATOM 978 C C . ILE A 1 129 ? 9.219 -10.891 -4.324 1 96.12 129 ILE A C 1
ATOM 980 O O . ILE A 1 129 ? 8.258 -10.422 -3.717 1 96.12 129 ILE A O 1
ATOM 984 N N . SER A 1 130 ? 10.18 -10.195 -4.848 1 95.62 130 SER A N 1
ATOM 985 C CA . SER A 1 130 ? 10.016 -8.75 -4.84 1 95.62 130 SER A CA 1
ATOM 986 C C . SER A 1 130 ? 9.625 -8.227 -6.215 1 95.62 130 SER A C 1
ATOM 988 O O . SER A 1 130 ? 10.016 -8.789 -7.238 1 95.62 130 SER A O 1
ATOM 990 N N . SER A 1 131 ? 8.867 -7.211 -6.301 1 96.19 131 SER A N 1
ATOM 991 C CA . SER A 1 131 ? 8.492 -6.48 -7.508 1 96.19 131 SER A CA 1
ATOM 992 C C . SER A 1 131 ? 8.648 -4.977 -7.32 1 96.19 131 SER A C 1
ATOM 994 O O . SER A 1 131 ? 8.219 -4.426 -6.305 1 96.19 131 SER A O 1
ATOM 996 N N . ILE A 1 132 ? 9.266 -4.406 -8.266 1 94.25 132 ILE A N 1
ATOM 997 C CA . ILE A 1 132 ? 9.453 -2.961 -8.203 1 94.25 132 ILE A CA 1
ATOM 998 C C . ILE A 1 132 ? 8.141 -2.258 -8.547 1 94.25 132 ILE A C 1
ATOM 1000 O O . ILE A 1 132 ? 7.441 -2.656 -9.477 1 94.25 132 ILE A O 1
ATOM 1004 N N . VAL A 1 133 ? 7.816 -1.228 -7.75 1 93.12 133 VAL A N 1
ATOM 1005 C CA . VAL A 1 133 ? 6.676 -0.379 -8.078 1 93.12 133 VAL A CA 1
ATOM 1006 C C . VAL A 1 133 ? 7.059 0.599 -9.188 1 93.12 133 VAL A C 1
ATOM 1008 O O . VAL A 1 133 ? 7.945 1.438 -9 1 93.12 133 VAL A O 1
ATOM 1011 N N . LEU A 1 134 ? 6.418 0.485 -10.266 1 90.19 134 LEU A N 1
ATOM 1012 C CA . LEU A 1 134 ? 6.785 1.266 -11.445 1 90.19 134 LEU A CA 1
ATOM 1013 C C . LEU A 1 134 ? 6.043 2.598 -11.469 1 90.19 134 LEU A C 1
ATOM 1015 O O . LEU A 1 134 ? 6.629 3.637 -11.773 1 90.19 134 LEU A O 1
ATOM 1019 N N . GLU A 1 135 ? 4.801 2.549 -11.234 1 85.62 135 GLU A N 1
ATOM 1020 C CA . GLU A 1 135 ? 3.941 3.729 -11.211 1 85.62 135 GLU A CA 1
ATOM 1021 C C . GLU A 1 135 ? 2.832 3.584 -10.172 1 85.62 135 GLU A C 1
ATOM 1023 O O . GLU A 1 135 ? 2.428 2.467 -9.844 1 85.62 135 GLU A O 1
ATOM 1028 N N . THR A 1 136 ? 2.443 4.734 -9.594 1 86 136 THR A N 1
ATOM 1029 C CA . THR A 1 136 ? 1.335 4.762 -8.648 1 86 136 THR A CA 1
ATOM 1030 C C . THR A 1 136 ? 0.254 5.734 -9.109 1 86 136 THR A C 1
ATOM 1032 O O . THR A 1 136 ? 0.559 6.848 -9.539 1 86 136 THR A O 1
ATOM 1035 N N . ARG A 1 137 ? -0.896 5.195 -9.156 1 80.88 137 ARG A N 1
ATOM 1036 C CA . ARG A 1 137 ? -2.064 6.043 -9.375 1 80.88 137 ARG A CA 1
ATOM 1037 C C . ARG A 1 137 ? -2.854 6.234 -8.086 1 80.88 137 ARG A C 1
ATOM 1039 O O . ARG A 1 137 ? -3.016 5.297 -7.305 1 80.88 137 ARG A O 1
ATOM 1046 N N . LYS A 1 138 ? -3.25 7.457 -7.805 1 69.38 138 LYS A N 1
ATOM 1047 C CA . LYS A 1 138 ? -4.008 7.93 -6.648 1 69.38 138 LYS A CA 1
ATOM 1048 C C . LYS A 1 138 ? -3.105 8.094 -5.43 1 69.38 138 LYS A C 1
ATOM 1050 O O . LYS A 1 138 ? -2.037 7.484 -5.355 1 69.38 138 LYS A O 1
ATOM 1055 N N . MET B 1 1 ? 15 21.141 -3.654 1 68.56 1 MET B N 1
ATOM 1056 C CA . MET B 1 1 ? 14.922 20.344 -2.434 1 68.56 1 MET B CA 1
ATOM 1057 C C . MET B 1 1 ? 16.266 20.359 -1.7 1 68.56 1 MET B C 1
ATOM 1059 O O . MET B 1 1 ? 17.297 20.062 -2.293 1 68.56 1 MET B O 1
ATOM 1063 N N . ASP B 1 2 ? 16.219 20.938 -0.571 1 78.31 2 ASP B N 1
ATOM 1064 C CA . ASP B 1 2 ? 17.469 21.047 0.183 1 78.31 2 ASP B CA 1
ATOM 1065 C C . ASP B 1 2 ? 17.594 19.922 1.211 1 78.31 2 ASP B C 1
ATOM 1067 O O . ASP B 1 2 ? 16.812 18.953 1.175 1 78.31 2 ASP B O 1
ATOM 1071 N N . LYS B 1 3 ? 18.766 19.922 2.008 1 80.94 3 LYS B N 1
ATOM 1072 C CA . LYS B 1 3 ? 19.062 18.859 2.969 1 80.94 3 LYS B CA 1
ATOM 1073 C C . LYS B 1 3 ? 17.938 18.703 3.977 1 80.94 3 LYS B C 1
ATOM 1075 O O . LYS B 1 3 ? 17.625 17.594 4.398 1 80.94 3 LYS B O 1
ATOM 1080 N N . THR B 1 4 ? 17.391 19.844 4.289 1 84.81 4 THR B N 1
ATOM 1081 C CA . THR B 1 4 ? 16.312 19.828 5.266 1 84.81 4 THR B CA 1
ATOM 1082 C C . THR B 1 4 ? 15.094 19.094 4.703 1 84.81 4 THR B C 1
ATOM 1084 O O . THR B 1 4 ? 14.492 18.266 5.387 1 84.81 4 THR B O 1
ATOM 1087 N N . ASP B 1 5 ? 14.781 19.438 3.438 1 80.06 5 ASP B N 1
ATOM 1088 C CA . ASP B 1 5 ? 13.664 18.766 2.77 1 80.06 5 ASP B CA 1
ATOM 1089 C C . ASP B 1 5 ? 13.875 17.25 2.748 1 80.06 5 ASP B C 1
ATOM 1091 O O . ASP B 1 5 ? 12.938 16.484 2.994 1 80.06 5 ASP B O 1
ATOM 1095 N N . GLN B 1 6 ? 15.078 16.906 2.545 1 76.25 6 GLN B N 1
ATOM 1096 C CA . GLN B 1 6 ? 15.406 15.492 2.486 1 76.25 6 GLN B CA 1
ATOM 1097 C C . GLN B 1 6 ? 15.219 14.828 3.846 1 76.25 6 GLN B C 1
ATOM 1099 O O . GLN B 1 6 ? 14.742 13.695 3.928 1 76.25 6 GLN B O 1
ATOM 1104 N N . ARG B 1 7 ? 15.633 15.508 4.855 1 78.88 7 ARG B N 1
ATOM 1105 C CA . ARG B 1 7 ? 15.477 14.969 6.203 1 78.88 7 ARG B CA 1
ATOM 1106 C C . ARG B 1 7 ? 14 14.82 6.559 1 78.88 7 ARG B C 1
ATOM 1108 O O . ARG B 1 7 ? 13.594 13.82 7.145 1 78.88 7 ARG B O 1
ATOM 1115 N N . ILE B 1 8 ? 13.297 15.828 6.184 1 81.25 8 ILE B N 1
ATOM 1116 C CA . ILE B 1 8 ? 11.859 15.789 6.438 1 81.25 8 ILE B CA 1
ATOM 1117 C C . ILE B 1 8 ? 11.242 14.57 5.754 1 81.25 8 ILE B C 1
ATOM 1119 O O . ILE B 1 8 ? 10.492 13.812 6.375 1 81.25 8 ILE B O 1
ATOM 1123 N N . LEU B 1 9 ? 11.648 14.406 4.578 1 73.19 9 LEU B N 1
ATOM 1124 C CA . LEU B 1 9 ? 11.109 13.297 3.791 1 73.19 9 LEU B CA 1
ATOM 1125 C C . LEU B 1 9 ? 11.516 11.961 4.391 1 73.19 9 LEU B C 1
ATOM 1127 O O . LEU B 1 9 ? 10.711 11.023 4.434 1 73.19 9 LEU B O 1
ATOM 1131 N N . ALA B 1 10 ? 12.727 11.914 4.84 1 71.19 10 ALA B N 1
ATOM 1132 C CA . ALA B 1 10 ? 13.234 10.688 5.438 1 71.19 10 ALA B CA 1
ATOM 1133 C C . ALA B 1 10 ? 12.438 10.312 6.688 1 71.19 10 ALA B C 1
ATOM 1135 O O . ALA B 1 10 ? 12.117 9.141 6.898 1 71.19 10 ALA B O 1
ATOM 1136 N N . VAL B 1 11 ? 12.18 11.344 7.516 1 73.25 11 VAL B N 1
ATOM 1137 C CA . VAL B 1 11 ? 11.461 11.102 8.758 1 73.25 11 VAL B CA 1
ATOM 1138 C C . VAL B 1 11 ? 10.016 10.711 8.445 1 73.25 11 VAL B C 1
ATOM 1140 O O . VAL B 1 11 ? 9.484 9.766 9.039 1 73.25 11 VAL B O 1
ATOM 1143 N N . LEU B 1 12 ? 9.469 11.383 7.512 1 70.81 12 LEU B N 1
ATOM 1144 C CA . LEU B 1 12 ? 8.078 11.125 7.156 1 70.81 12 LEU B CA 1
ATOM 1145 C C . LEU B 1 12 ? 7.938 9.758 6.492 1 70.81 12 LEU B C 1
ATOM 1147 O O . LEU B 1 12 ? 6.895 9.109 6.613 1 70.81 12 LEU B O 1
ATOM 1151 N N . GLU B 1 13 ? 9 9.414 5.863 1 62.62 13 GLU B N 1
ATOM 1152 C CA . GLU B 1 13 ? 9.023 8.086 5.254 1 62.62 13 GLU B CA 1
ATOM 1153 C C . GLU B 1 13 ? 8.992 6.992 6.312 1 62.62 13 GLU B C 1
ATOM 1155 O O . GLU B 1 13 ? 8.367 5.949 6.113 1 62.62 13 GLU B O 1
ATOM 1160 N N . ARG B 1 14 ? 9.711 7.25 7.316 1 59.19 14 ARG B N 1
ATOM 1161 C CA . ARG B 1 14 ? 9.766 6.316 8.438 1 59.19 14 ARG B CA 1
ATOM 1162 C C . ARG B 1 14 ? 8.461 6.344 9.227 1 59.19 14 ARG B C 1
ATOM 1164 O O . ARG B 1 14 ? 7.973 5.301 9.664 1 59.19 14 ARG B O 1
ATOM 1171 N N . ASP B 1 15 ? 8.094 7.531 9.445 1 60.03 15 ASP B N 1
ATOM 1172 C CA . ASP B 1 15 ? 6.859 7.742 10.188 1 60.03 15 ASP B CA 1
ATOM 1173 C C . ASP B 1 15 ? 6.02 8.852 9.547 1 60.03 15 ASP B C 1
ATOM 1175 O O . ASP B 1 15 ? 6.184 10.023 9.875 1 60.03 15 ASP B O 1
ATOM 1179 N N . ALA B 1 16 ? 5.191 8.383 8.719 1 56.41 16 ALA B N 1
ATOM 1180 C CA . ALA B 1 16 ? 4.391 9.359 7.984 1 56.41 16 ALA B CA 1
ATOM 1181 C C . ALA B 1 16 ? 3.408 10.07 8.914 1 56.41 16 ALA B C 1
ATOM 1183 O O . ALA B 1 16 ? 2.838 11.102 8.555 1 56.41 16 ALA B O 1
ATOM 1184 N N . ARG B 1 17 ? 3.352 9.57 10.211 1 54.06 17 ARG B N 1
ATOM 1185 C CA . ARG B 1 17 ? 2.348 10.062 11.148 1 54.06 17 ARG B CA 1
ATOM 1186 C C . ARG B 1 17 ? 2.943 11.094 12.094 1 54.06 17 ARG B C 1
ATOM 1188 O O . ARG B 1 17 ? 2.246 11.625 12.961 1 54.06 17 ARG B O 1
ATOM 1195 N N . MET B 1 18 ? 4.066 11.203 11.781 1 65.31 18 MET B N 1
ATOM 1196 C CA . MET B 1 18 ? 4.723 12.094 12.734 1 65.31 18 MET B CA 1
ATOM 1197 C C . MET B 1 18 ? 4.121 13.492 12.672 1 65.31 18 MET B C 1
ATOM 1199 O O . MET B 1 18 ? 3.939 14.047 11.586 1 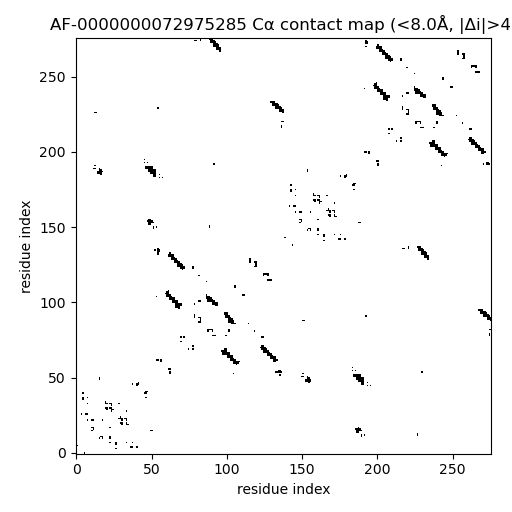65.31 18 MET B O 1
ATOM 1203 N N . SER B 1 19 ? 3.639 13.953 13.852 1 70.56 19 SER B N 1
ATOM 1204 C CA . SER B 1 19 ? 3.125 15.32 13.898 1 70.56 19 SER B CA 1
ATOM 1205 C C . SER B 1 19 ? 4.184 16.328 13.469 1 70.56 19 SER B C 1
ATOM 1207 O O . SER B 1 19 ? 5.383 16.062 13.57 1 70.56 19 SER B O 1
ATOM 1209 N N . PHE B 1 20 ? 3.654 17.422 12.922 1 76.06 20 PHE B N 1
ATOM 1210 C CA . PHE B 1 20 ? 4.59 18.469 12.547 1 76.06 20 PHE B CA 1
ATOM 1211 C C . PHE B 1 20 ? 5.43 18.906 13.742 1 76.06 20 PHE B C 1
ATOM 1213 O O . PHE B 1 20 ? 6.617 19.203 13.602 1 76.06 20 PHE B O 1
ATOM 1220 N N . ALA B 1 21 ? 4.77 18.891 14.914 1 78.06 21 ALA B N 1
ATOM 1221 C CA . ALA B 1 21 ? 5.5 19.25 16.125 1 78.06 21 ALA B CA 1
ATOM 1222 C C . ALA B 1 21 ? 6.605 18.234 16.406 1 78.06 21 ALA B C 1
ATOM 1224 O O . ALA B 1 21 ? 7.738 18.625 16.719 1 78.06 21 ALA B O 1
ATOM 1225 N N . ALA B 1 22 ? 6.32 16.984 16.328 1 80.38 22 ALA B N 1
ATOM 1226 C CA . ALA B 1 22 ? 7.309 15.938 16.562 1 80.38 22 ALA B CA 1
ATOM 1227 C C . ALA B 1 22 ? 8.398 15.961 15.5 1 80.38 22 ALA B C 1
ATOM 1229 O O . ALA B 1 22 ? 9.578 15.789 15.805 1 80.38 22 ALA B O 1
ATOM 1230 N N . LEU B 1 23 ? 7.891 16.062 14.234 1 81.75 23 LEU B N 1
ATOM 1231 C CA . LEU B 1 23 ? 8.828 16.188 13.125 1 81.75 23 LEU B CA 1
ATOM 1232 C C . LEU B 1 23 ? 9.789 17.344 13.344 1 81.75 23 LEU B C 1
ATOM 1234 O O . LEU B 1 23 ? 10.992 17.219 13.117 1 81.75 23 LEU B O 1
ATOM 1238 N N . GLY B 1 24 ? 9.219 18.469 13.688 1 86.88 24 GLY B N 1
ATOM 1239 C CA . GLY B 1 24 ? 10.039 19.625 13.992 1 86.88 24 GLY B CA 1
ATOM 1240 C C . GLY B 1 24 ? 11.07 19.359 15.078 1 86.88 24 GLY B C 1
ATOM 1241 O O . GLY B 1 24 ? 12.234 19.734 14.938 1 86.8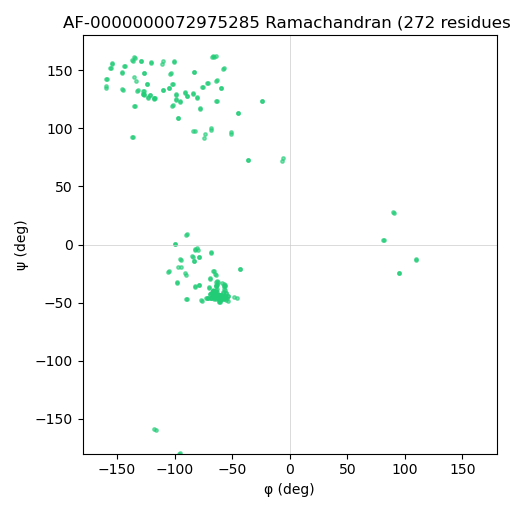8 24 GLY B O 1
ATOM 1242 N N . ARG B 1 25 ? 10.719 18.672 16.094 1 86.81 25 ARG B N 1
ATOM 1243 C CA . ARG B 1 25 ? 11.617 18.328 17.188 1 86.81 25 ARG B CA 1
ATOM 1244 C C . ARG B 1 25 ? 12.758 17.438 16.703 1 86.81 25 ARG B C 1
ATOM 1246 O O . ARG B 1 25 ? 13.906 17.609 17.109 1 86.81 25 ARG B O 1
ATOM 1253 N N . GLU B 1 26 ? 12.336 16.578 15.891 1 84.69 26 GLU B N 1
ATOM 1254 C CA . GLU B 1 26 ? 13.32 15.617 15.406 1 84.69 26 GLU B CA 1
ATOM 1255 C C . GLU B 1 26 ? 14.328 16.297 14.469 1 84.69 26 GLU B C 1
ATOM 1257 O O . GLU B 1 26 ? 15.516 15.953 14.492 1 84.69 26 GLU B O 1
ATOM 1262 N N . ILE B 1 27 ? 13.867 17.203 13.695 1 86.25 27 ILE B N 1
ATOM 1263 C CA . ILE B 1 27 ? 14.695 17.797 12.648 1 86.25 27 ILE B CA 1
ATOM 1264 C C . ILE B 1 27 ? 15.328 19.078 13.164 1 86.25 27 ILE B C 1
ATOM 1266 O O . ILE B 1 27 ? 16.297 19.578 12.586 1 86.25 27 ILE B O 1
ATOM 1270 N N . GLY B 1 28 ? 14.75 19.672 14.266 1 90.44 28 GLY B N 1
ATOM 1271 C CA . GLY B 1 28 ? 15.273 20.891 14.836 1 90.44 28 GLY B CA 1
ATOM 1272 C C . GLY B 1 28 ? 14.664 22.141 14.219 1 90.44 28 GLY B C 1
ATOM 1273 O O . GLY B 1 28 ? 15.359 23.141 14.016 1 90.44 28 GLY B O 1
ATOM 1274 N N . LEU B 1 29 ? 13.57 22.094 13.766 1 88.88 29 LEU B N 1
ATOM 1275 C CA . LEU B 1 29 ? 12.844 23.234 13.211 1 88.88 29 LEU B CA 1
ATOM 1276 C C . LEU B 1 29 ? 11.539 23.469 13.969 1 88.88 29 LEU B C 1
ATOM 1278 O O . LEU B 1 29 ? 11.062 22.578 14.68 1 88.88 29 LEU B O 1
ATOM 1282 N N . SER B 1 30 ? 11.07 24.641 13.898 1 86.5 30 SER B N 1
ATOM 1283 C CA . SER B 1 30 ? 9.773 24.922 14.5 1 86.5 30 SER B CA 1
ATOM 1284 C C . SER B 1 30 ? 8.648 24.188 13.766 1 86.5 30 SER B C 1
ATOM 1286 O O . SER B 1 30 ? 8.82 23.781 12.617 1 86.5 30 SER B O 1
ATOM 1288 N N . ARG B 1 31 ? 7.508 24.078 14.453 1 82.44 31 ARG B N 1
ATOM 1289 C CA . ARG B 1 31 ? 6.32 23.484 13.844 1 82.44 31 ARG B CA 1
ATOM 1290 C C . ARG B 1 31 ? 5.914 24.25 12.586 1 82.44 31 ARG B C 1
ATOM 1292 O O . ARG B 1 31 ? 5.562 23.641 11.57 1 82.44 31 ARG B O 1
ATOM 1299 N N . THR B 1 32 ? 5.984 25.547 12.664 1 81.19 32 THR B N 1
ATOM 1300 C CA . THR B 1 32 ? 5.582 26.391 11.555 1 81.19 32 THR B CA 1
ATOM 1301 C C . THR B 1 32 ? 6.52 26.203 10.367 1 81.19 32 THR B C 1
ATOM 1303 O O . THR B 1 32 ? 6.074 26.172 9.211 1 81.19 32 THR B O 1
ATOM 1306 N N . ALA B 1 33 ? 7.723 26.094 10.625 1 87.81 33 ALA B N 1
ATOM 1307 C CA . ALA B 1 33 ? 8.703 25.891 9.562 1 87.81 33 ALA B CA 1
ATOM 1308 C C . ALA B 1 33 ? 8.492 24.562 8.859 1 87.81 33 ALA B C 1
ATOM 1310 O O . ALA B 1 33 ? 8.578 24.484 7.629 1 87.81 33 ALA B O 1
ATOM 1311 N N . ILE B 1 34 ? 8.211 23.516 9.68 1 84.81 34 ILE B N 1
ATOM 1312 C CA . ILE B 1 34 ? 7.945 22.188 9.141 1 84.81 34 ILE B CA 1
ATOM 1313 C C . ILE B 1 34 ? 6.703 22.234 8.25 1 84.81 34 ILE B C 1
ATOM 1315 O O . ILE B 1 34 ? 6.703 21.688 7.145 1 84.81 34 ILE B O 1
ATOM 1319 N N . GLN B 1 35 ? 5.738 22.844 8.75 1 78.31 35 GLN B N 1
ATOM 1320 C CA . GLN B 1 35 ? 4.488 22.953 8 1 78.31 35 GLN B CA 1
ATOM 1321 C C . GLN B 1 35 ? 4.719 23.625 6.648 1 78.31 35 GLN B C 1
ATOM 1323 O O . GLN B 1 35 ? 4.207 23.172 5.629 1 78.31 35 GLN B O 1
ATOM 1328 N N . ASP B 1 36 ? 5.41 24.672 6.664 1 84.19 36 ASP B N 1
ATOM 1329 C CA . ASP B 1 36 ? 5.707 25.406 5.438 1 84.19 36 ASP B CA 1
ATOM 1330 C C . ASP B 1 36 ? 6.465 24.531 4.441 1 84.19 36 ASP B C 1
ATOM 1332 O O . ASP B 1 36 ? 6.148 24.516 3.25 1 84.19 36 ASP B O 1
ATOM 1336 N N . ARG B 1 37 ? 7.449 23.891 5.004 1 84.56 37 ARG B N 1
ATOM 1337 C CA . ARG B 1 37 ? 8.273 23.047 4.137 1 84.56 37 ARG B CA 1
ATOM 1338 C C . ARG B 1 37 ? 7.469 21.891 3.566 1 84.56 37 ARG B C 1
ATOM 1340 O O . ARG B 1 37 ? 7.605 21.562 2.389 1 84.56 37 ARG B O 1
ATOM 1347 N N . VAL B 1 38 ? 6.699 21.344 4.406 1 78.81 38 VAL B N 1
ATOM 1348 C CA . VAL B 1 38 ? 5.891 20.203 3.977 1 78.81 38 VAL B CA 1
ATOM 1349 C C . VAL B 1 38 ? 4.875 20.672 2.932 1 78.81 38 VAL B C 1
ATOM 1351 O O . VAL B 1 38 ? 4.672 20 1.917 1 78.81 38 VAL B O 1
ATOM 1354 N N . THR B 1 39 ? 4.289 21.75 3.203 1 74.88 39 THR B N 1
ATOM 1355 C CA . THR B 1 39 ? 3.344 22.328 2.254 1 74.88 39 THR B CA 1
ATOM 1356 C C . THR B 1 39 ? 4.012 22.562 0.901 1 74.88 39 THR B C 1
ATOM 1358 O O . THR B 1 39 ? 3.428 22.266 -0.144 1 74.88 39 THR B O 1
ATOM 1361 N N . LYS B 1 40 ? 5.195 23.109 0.983 1 78.44 40 LYS B N 1
ATOM 1362 C CA . LYS B 1 40 ? 5.941 23.328 -0.253 1 78.44 40 LYS B CA 1
ATOM 1363 C C . LYS B 1 40 ? 6.23 22.016 -0.966 1 78.44 40 LYS B C 1
ATOM 1365 O O . LYS B 1 40 ? 6.098 21.922 -2.188 1 78.44 40 LYS B O 1
ATOM 1370 N N . LEU B 1 41 ? 6.602 21.094 -0.248 1 76.06 41 LEU B N 1
ATOM 1371 C CA . LEU B 1 41 ? 6.91 19.781 -0.814 1 76.06 41 LEU B CA 1
ATOM 1372 C C . LEU B 1 41 ? 5.664 19.141 -1.428 1 76.06 41 LEU B C 1
ATOM 1374 O O . LEU B 1 41 ? 5.75 18.453 -2.443 1 76.06 41 LEU B O 1
ATOM 1378 N N . GLU B 1 42 ? 4.594 19.406 -0.812 1 67.75 42 GLU B N 1
ATOM 1379 C CA . GLU B 1 42 ? 3.316 18.938 -1.351 1 67.75 42 GLU B CA 1
ATOM 1380 C C . GLU B 1 42 ? 2.971 19.672 -2.648 1 67.75 42 GLU B C 1
ATOM 1382 O O . GLU B 1 42 ? 2.586 19.031 -3.635 1 67.75 42 GLU B O 1
ATOM 1387 N N . THR B 1 43 ? 3.146 20.953 -2.559 1 68.69 43 THR B N 1
ATOM 1388 C CA . THR B 1 43 ? 2.838 21.781 -3.717 1 68.69 43 THR B CA 1
ATOM 1389 C C . THR B 1 43 ? 3.744 21.422 -4.891 1 68.69 43 THR B C 1
ATOM 1391 O O . THR B 1 43 ? 3.311 21.438 -6.047 1 68.69 43 THR B O 1
ATOM 1394 N N . ASP B 1 44 ? 4.926 21.062 -4.5 1 65.81 44 ASP B N 1
ATOM 1395 C CA . ASP B 1 44 ? 5.906 20.734 -5.531 1 65.81 44 ASP B CA 1
ATOM 1396 C C . ASP B 1 44 ? 5.703 19.312 -6.047 1 65.81 44 ASP B C 1
ATOM 1398 O O . ASP B 1 44 ? 6.414 18.859 -6.953 1 65.81 44 ASP B O 1
ATOM 1402 N N . GLY B 1 45 ? 4.742 18.688 -5.414 1 57.75 45 GLY B N 1
ATOM 1403 C CA . GLY B 1 45 ? 4.41 17.344 -5.867 1 57.75 45 GLY B CA 1
ATOM 1404 C C . GLY B 1 45 ? 5.34 16.281 -5.32 1 57.75 45 GLY B C 1
ATOM 1405 O O . GLY B 1 45 ? 5.344 15.148 -5.801 1 57.75 45 GLY B O 1
ATOM 1406 N N . VAL B 1 46 ? 6.273 16.766 -4.43 1 62.88 46 VAL B N 1
ATOM 1407 C CA . VAL B 1 46 ? 7.219 15.836 -3.826 1 62.88 46 VAL B CA 1
ATOM 1408 C C . VAL B 1 46 ? 6.492 14.945 -2.822 1 62.88 46 VAL B C 1
ATOM 1410 O O . VAL B 1 46 ? 6.77 13.742 -2.738 1 62.88 46 VAL B O 1
ATOM 1413 N N . ILE B 1 47 ? 5.703 15.594 -2.035 1 58.59 47 ILE B N 1
ATOM 1414 C CA . ILE B 1 47 ? 4.797 14.859 -1.153 1 58.59 47 ILE B CA 1
ATOM 1415 C C . ILE B 1 47 ? 3.416 14.773 -1.797 1 58.59 47 ILE B C 1
ATOM 1417 O O . ILE B 1 47 ? 2.793 15.797 -2.092 1 58.59 47 ILE B O 1
ATOM 1421 N N . THR B 1 48 ? 3.033 13.766 -2.207 1 49 48 THR B N 1
ATOM 1422 C CA . THR B 1 48 ? 1.795 13.648 -2.967 1 49 48 THR B CA 1
ATOM 1423 C C . THR B 1 48 ? 0.693 13.023 -2.117 1 49 48 THR B C 1
ATOM 1425 O O . THR B 1 48 ? -0.476 13.023 -2.506 1 49 48 THR B O 1
ATOM 1428 N N . GLY B 1 49 ? 0.914 12.32 -1.147 1 45.34 49 GLY B N 1
ATOM 1429 C CA . GLY B 1 49 ? -0.188 11.719 -0.413 1 45.34 49 GLY B CA 1
ATOM 1430 C C . GLY B 1 49 ? 0.192 11.297 0.994 1 45.34 49 GLY B C 1
ATOM 1431 O O . GLY B 1 49 ? 1.377 11.195 1.317 1 45.34 49 GLY B O 1
ATOM 1432 N N . TYR B 1 50 ? -0.716 11.656 1.905 1 37.88 50 TYR B N 1
ATOM 1433 C CA . TYR B 1 50 ? -0.682 11.086 3.248 1 37.88 50 TYR B CA 1
ATOM 1434 C C . TYR B 1 50 ? -1.359 9.727 3.281 1 37.88 50 TYR B C 1
ATOM 1436 O O . TYR B 1 50 ? -2.328 9.484 2.555 1 37.88 50 TYR B O 1
ATOM 1444 N N . PHE B 1 51 ? -0.56 8.594 3.211 1 36.31 51 PHE B N 1
ATOM 1445 C CA . PHE B 1 51 ? -1.236 7.305 3.295 1 36.31 51 PHE B CA 1
ATOM 1446 C C . PHE B 1 51 ? -1.817 7.09 4.688 1 36.31 51 PHE B C 1
ATOM 1448 O O . PHE B 1 51 ? -1.18 7.418 5.691 1 36.31 51 PHE B O 1
ATOM 1455 N N . THR B 1 52 ? -3.082 7.328 4.898 1 35.34 52 THR B N 1
ATOM 1456 C CA . THR B 1 52 ? -3.732 6.75 6.07 1 35.34 52 THR B CA 1
ATOM 1457 C C . THR B 1 52 ? -3.473 5.246 6.145 1 35.34 52 THR B C 1
ATOM 1459 O O . THR B 1 52 ? -3.604 4.539 5.145 1 35.34 52 THR B O 1
ATOM 1462 N N . ASP B 1 53 ? -2.508 4.871 6.902 1 37.34 53 ASP B N 1
ATOM 1463 C CA . ASP B 1 53 ? -2.355 3.438 7.141 1 37.34 53 ASP B CA 1
ATOM 1464 C C . ASP B 1 53 ? -3.715 2.75 7.238 1 37.34 53 ASP B C 1
ATOM 1466 O O . ASP B 1 53 ? -4.441 2.941 8.219 1 37.34 53 ASP B O 1
ATOM 1470 N N . TYR B 1 54 ? -4.352 2.613 6.16 1 37.72 54 TYR B N 1
ATOM 1471 C CA . TYR B 1 54 ? -5.598 1.87 6.008 1 37.72 54 TYR B CA 1
ATOM 1472 C C . TYR B 1 54 ? -5.543 0.551 6.77 1 37.72 54 TYR B C 1
ATOM 1474 O O . TYR B 1 54 ? -6.512 -0.213 6.77 1 37.72 54 TYR B O 1
ATOM 1482 N N . SER B 1 55 ? -4.309 0.178 7 1 40.69 55 SER B N 1
ATOM 1483 C CA . SER B 1 55 ? -4.379 -1.151 7.598 1 40.69 55 SER B CA 1
ATOM 1484 C C . SER B 1 55 ? -5.402 -1.193 8.727 1 40.69 55 SER B C 1
ATOM 1486 O O . SER B 1 55 ? -5.863 -2.27 9.117 1 40.69 55 SER B O 1
ATOM 1488 N N . LEU B 1 56 ? -5.262 -0.093 9.555 1 40.44 56 LEU B N 1
ATOM 1489 C CA . LEU B 1 56 ? -6.191 -0.39 10.641 1 40.44 56 LEU B CA 1
ATOM 1490 C C . LEU B 1 56 ? -7.633 -0.184 10.188 1 40.44 56 LEU B C 1
ATOM 1492 O O . LEU B 1 56 ? -7.945 0.811 9.531 1 40.44 56 LEU B O 1
ATOM 1496 N N . GLY B 1 57 ? -8.297 -1.147 9.703 1 42.09 57 GLY B N 1
ATOM 1497 C CA . GLY B 1 57 ? -9.727 -1.305 9.516 1 42.09 57 GLY B CA 1
ATOM 1498 C C . GLY B 1 57 ? -10.539 -0.167 10.109 1 42.09 57 GLY B C 1
ATOM 1499 O O . GLY B 1 57 ? -10.367 0.171 11.281 1 42.09 57 GLY B O 1
ATOM 1500 N N . GLN B 1 58 ? -10.492 1.011 9.398 1 44.78 58 GLN B N 1
ATOM 1501 C CA . GLN B 1 58 ? -11.617 1.768 9.938 1 44.78 58 GLN B CA 1
ATOM 1502 C C . GLN B 1 58 ? -12.672 0.838 10.531 1 44.78 58 GLN B C 1
ATOM 1504 O O . GLN B 1 58 ? -12.953 -0.226 9.977 1 44.78 58 GLN B O 1
ATOM 1509 N N . PRO B 1 59 ? -12.914 1.11 11.727 1 55.38 59 PRO B N 1
ATOM 1510 C CA . PRO B 1 59 ? -13.992 0.241 12.211 1 55.38 59 PRO B CA 1
ATOM 1511 C C . PRO B 1 59 ? -15.148 0.117 11.227 1 55.38 59 PRO B C 1
ATOM 1513 O O . PRO B 1 59 ? -15.57 1.116 10.641 1 55.38 59 PRO B O 1
ATOM 1516 N N . GLY B 1 60 ? -15.32 -0.971 10.727 1 68.44 60 GLY B N 1
ATOM 1517 C CA . GLY B 1 60 ? -16.5 -1.332 9.945 1 68.44 60 GLY B CA 1
ATOM 1518 C C . GLY B 1 60 ? -16.203 -1.491 8.469 1 68.44 60 GLY B C 1
ATOM 1519 O O . GLY B 1 60 ? -17.094 -1.827 7.684 1 68.44 60 GLY B O 1
ATOM 1520 N N . LEU B 1 61 ? -14.922 -0.994 8.039 1 79.25 61 LEU B N 1
ATOM 1521 C CA . LEU B 1 61 ? -14.656 -1.206 6.617 1 79.25 61 LEU B CA 1
ATOM 1522 C C . LEU B 1 61 ? -13.742 -2.408 6.406 1 79.25 61 LEU B C 1
ATOM 1524 O O . LEU B 1 61 ? -12.984 -2.781 7.305 1 79.25 61 LEU B O 1
ATOM 1528 N N . ILE B 1 62 ? -13.82 -2.936 5.273 1 87.44 62 ILE B N 1
ATOM 1529 C CA . ILE B 1 62 ? -12.984 -4.062 4.867 1 87.44 62 ILE B CA 1
ATOM 1530 C C . ILE B 1 62 ? -11.844 -3.562 3.986 1 87.44 62 ILE B C 1
ATOM 1532 O O . ILE B 1 62 ? -12.07 -2.896 2.975 1 87.44 62 ILE B O 1
ATOM 1536 N N . SER B 1 63 ? -10.57 -3.785 4.43 1 90.25 63 SER B N 1
ATOM 1537 C CA . SER B 1 63 ? -9.391 -3.533 3.607 1 90.25 63 SER B CA 1
ATOM 1538 C C . SER B 1 63 ? -8.984 -4.777 2.822 1 90.25 63 SER B C 1
ATOM 1540 O O . SER B 1 63 ? -8.914 -5.875 3.379 1 90.25 63 SER B O 1
ATOM 1542 N N . ALA B 1 64 ? -8.773 -4.574 1.508 1 95.06 64 ALA B N 1
ATOM 1543 C CA . ALA B 1 64 ? -8.367 -5.688 0.654 1 95.06 64 ALA B CA 1
ATOM 1544 C C . ALA B 1 64 ? -7.375 -5.23 -0.413 1 95.06 64 ALA B C 1
ATOM 1546 O O . ALA B 1 64 ? -7.293 -4.039 -0.724 1 95.06 64 ALA B O 1
ATOM 1547 N N . LEU B 1 65 ? -6.574 -6.125 -0.86 1 96.56 65 LEU B N 1
ATOM 1548 C CA . LEU B 1 65 ? -5.699 -5.922 -2.01 1 96.56 65 LEU B CA 1
ATOM 1549 C C . LEU B 1 65 ? -6.156 -6.762 -3.197 1 96.56 65 LEU B C 1
ATOM 1551 O O . LEU B 1 65 ? -6.488 -7.941 -3.037 1 96.56 65 LEU B O 1
ATOM 1555 N N . LEU B 1 66 ? -6.223 -6.141 -4.332 1 97.56 66 LEU B N 1
ATOM 1556 C CA . LEU B 1 66 ? -6.445 -6.867 -5.578 1 97.56 66 LEU B CA 1
ATOM 1557 C C . LEU B 1 66 ? -5.129 -7.09 -6.316 1 97.56 66 LEU B C 1
ATOM 1559 O O . LEU B 1 66 ? -4.383 -6.141 -6.57 1 97.56 66 LEU B O 1
ATOM 1563 N N . PHE B 1 67 ? -4.828 -8.312 -6.621 1 97.81 67 PHE B N 1
ATOM 1564 C CA . PHE B 1 67 ? -3.713 -8.688 -7.484 1 97.81 67 PHE B CA 1
ATOM 1565 C C . PHE B 1 67 ? -4.18 -8.875 -8.922 1 97.81 67 PHE B C 1
ATOM 1567 O O . PHE B 1 67 ? -5.02 -9.742 -9.203 1 97.81 67 PHE B O 1
ATOM 1574 N N . ILE B 1 68 ? -3.545 -8.102 -9.836 1 98.25 68 ILE B N 1
ATOM 1575 C CA . ILE B 1 68 ? -4.184 -7.988 -11.141 1 98.25 68 ILE B CA 1
ATOM 1576 C C . ILE B 1 68 ? -3.186 -8.344 -12.234 1 98.25 68 ILE B C 1
ATOM 1578 O O . ILE B 1 68 ? -2.045 -7.875 -12.219 1 98.25 68 ILE B O 1
ATOM 1582 N N . LYS B 1 69 ? -3.58 -9.203 -13.094 1 98.25 69 LYS B N 1
ATOM 1583 C CA . LYS B 1 69 ? -2.922 -9.383 -14.391 1 98.25 69 LYS B CA 1
ATOM 1584 C C . LYS B 1 69 ? -3.676 -8.656 -15.5 1 98.25 69 LYS B C 1
ATOM 1586 O O . LYS B 1 69 ? -4.883 -8.844 -15.664 1 98.25 69 LYS B O 1
ATOM 1591 N N . ILE B 1 70 ? -2.941 -7.852 -16.25 1 97.44 70 ILE B N 1
ATOM 1592 C CA . ILE B 1 70 ? -3.568 -6.977 -17.234 1 97.44 70 ILE B CA 1
ATOM 1593 C C . ILE B 1 70 ? -3.418 -7.574 -18.625 1 97.44 70 ILE B C 1
ATOM 1595 O O . ILE B 1 70 ? -2.336 -8.039 -19 1 97.44 70 ILE B O 1
ATOM 1599 N N . ALA B 1 71 ? -4.434 -7.52 -19.391 1 95.25 71 ALA B N 1
ATOM 1600 C CA . ALA B 1 71 ? -4.52 -8.172 -20.688 1 95.25 71 ALA B CA 1
ATOM 1601 C C . ALA B 1 71 ? -4.027 -7.246 -21.797 1 95.25 71 ALA B C 1
ATOM 1603 O O . ALA B 1 71 ? -3.537 -7.711 -22.828 1 95.25 71 ALA B O 1
ATOM 1604 N N . ILE B 1 72 ? -4.098 -5.973 -21.609 1 90.81 72 ILE B N 1
ATOM 1605 C CA . ILE B 1 72 ? -3.822 -5.039 -22.703 1 90.81 72 ILE B CA 1
ATOM 1606 C C . ILE B 1 72 ? -2.504 -4.312 -22.438 1 90.81 72 ILE B C 1
ATOM 1608 O O . ILE B 1 72 ? -2.072 -4.195 -21.281 1 90.81 72 ILE B O 1
ATOM 1612 N N . ARG B 1 73 ? -1.985 -3.85 -23.547 1 88.69 73 ARG B N 1
ATOM 1613 C CA . ARG B 1 73 ? -0.806 -2.992 -23.484 1 88.69 73 ARG B CA 1
ATOM 1614 C C . ARG B 1 73 ? -0.961 -1.787 -24.406 1 88.69 73 ARG B C 1
ATOM 1616 O O . ARG B 1 73 ? -1.507 -1.904 -25.516 1 88.69 73 ARG B O 1
ATOM 1623 N N . PRO B 1 74 ? -0.451 -0.581 -24.047 1 87.56 74 PRO B N 1
ATOM 1624 C CA . PRO B 1 74 ? 0.128 -0.28 -22.734 1 87.56 74 PRO B CA 1
ATOM 1625 C C . PRO B 1 74 ? -0.891 -0.386 -21.594 1 87.56 74 PRO B C 1
ATOM 1627 O O . PRO B 1 74 ? -2.098 -0.288 -21.844 1 87.56 74 PRO B O 1
ATOM 1630 N N . CYS B 1 75 ? -0.409 -0.488 -20.344 1 93.69 75 CYS B N 1
ATOM 1631 C CA . CYS B 1 75 ? -1.255 -0.81 -19.203 1 93.69 75 CYS B CA 1
ATOM 1632 C C . CYS B 1 75 ? -1.974 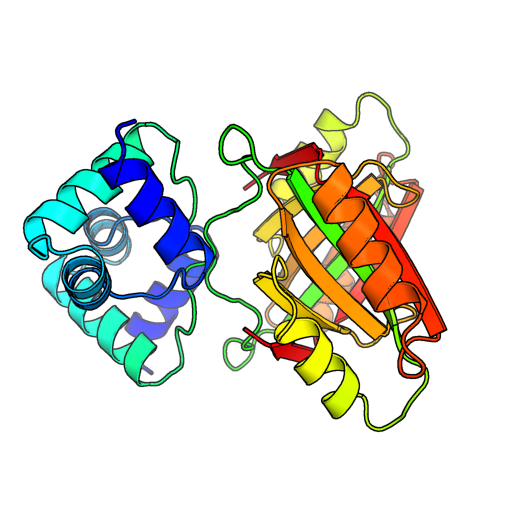0.433 -18.688 1 93.69 75 CYS B C 1
ATOM 1634 O O . CYS B 1 75 ? -2.857 0.336 -17.828 1 93.69 75 CYS B O 1
ATOM 1636 N N . ASN B 1 76 ? -1.674 1.529 -19.234 1 93 76 ASN B N 1
ATOM 1637 C CA . ASN B 1 76 ? -2.109 2.797 -18.656 1 93 76 ASN B CA 1
ATOM 1638 C C . ASN B 1 76 ? -3.631 2.885 -18.578 1 93 76 ASN B C 1
ATOM 1640 O O . ASN B 1 76 ? -4.18 3.346 -17.578 1 93 76 ASN B O 1
ATOM 1644 N N . GLN B 1 77 ? -4.266 2.504 -19.562 1 95.19 77 GLN B N 1
ATOM 1645 C CA . GLN B 1 77 ? -5.723 2.566 -19.594 1 95.19 77 GLN B CA 1
ATOM 1646 C C . GLN B 1 77 ? -6.328 1.716 -18.469 1 95.19 77 GLN B C 1
ATOM 1648 O O . GLN B 1 77 ? -7.254 2.15 -17.781 1 95.19 77 GLN B O 1
ATOM 1653 N N . ALA B 1 78 ? -5.836 0.531 -18.359 1 97.44 78 ALA B N 1
ATOM 1654 C CA . ALA B 1 78 ? -6.312 -0.362 -17.312 1 97.44 78 ALA B CA 1
ATOM 1655 C C . ALA B 1 78 ? -6.039 0.224 -15.922 1 97.44 78 ALA B C 1
ATOM 1657 O O . ALA B 1 78 ? -6.902 0.183 -15.047 1 97.44 78 ALA B O 1
ATOM 1658 N N . LEU B 1 79 ? -4.875 0.758 -15.75 1 96.44 79 LEU B N 1
ATOM 1659 C CA . LEU B 1 79 ? -4.492 1.347 -14.469 1 96.44 79 LEU B CA 1
ATOM 1660 C C . LEU B 1 79 ? -5.398 2.521 -14.117 1 96.44 79 LEU B C 1
ATOM 1662 O O . LEU B 1 79 ? -5.863 2.633 -12.984 1 96.44 79 LEU B O 1
ATOM 1666 N N . ASP B 1 80 ? -5.617 3.387 -15.109 1 94.75 80 ASP B N 1
ATOM 1667 C CA . ASP B 1 80 ? -6.484 4.539 -14.898 1 94.75 80 ASP B CA 1
ATOM 1668 C C . ASP B 1 80 ? -7.91 4.102 -14.57 1 94.75 80 ASP B C 1
ATOM 1670 O O . ASP B 1 80 ? -8.547 4.672 -13.68 1 94.75 80 ASP B O 1
ATOM 1674 N N . TRP B 1 81 ? -8.383 3.182 -15.281 1 97.25 81 TRP B N 1
ATOM 1675 C CA . TRP B 1 81 ? -9.727 2.664 -15.047 1 97.25 81 TRP B CA 1
ATOM 1676 C C . TRP B 1 81 ? -9.844 2.062 -13.656 1 97.25 81 TRP B C 1
ATOM 1678 O O . TRP B 1 81 ? -10.789 2.357 -12.922 1 97.25 81 TRP B O 1
ATOM 1688 N N . LEU B 1 82 ? -8.938 1.215 -13.25 1 97.44 82 LEU B N 1
ATOM 1689 C CA . LEU B 1 82 ? -8.922 0.628 -11.914 1 97.44 82 LEU B CA 1
ATOM 1690 C C . LEU B 1 82 ? -8.969 1.713 -10.844 1 97.44 82 LEU B C 1
ATOM 1692 O O . LEU B 1 82 ? -9.719 1.603 -9.875 1 97.44 82 LEU B O 1
ATOM 1696 N N . ALA B 1 83 ? -8.164 2.725 -11.086 1 93.31 83 ALA B N 1
ATOM 1697 C CA . ALA B 1 83 ? -8.055 3.805 -10.109 1 93.31 83 ALA B CA 1
ATOM 1698 C C . ALA B 1 83 ? -9.367 4.57 -9.992 1 93.31 83 ALA B C 1
ATOM 1700 O O . ALA B 1 83 ? -9.633 5.207 -8.969 1 93.31 83 ALA B O 1
ATOM 1701 N N . SER B 1 84 ? -10.156 4.523 -10.961 1 94.69 84 SER B N 1
ATOM 1702 C CA . SER B 1 84 ? -11.406 5.277 -10.992 1 94.69 84 SER B CA 1
ATOM 1703 C C . SER B 1 84 ? -12.516 4.527 -10.258 1 94.69 84 SER B C 1
ATOM 1705 O O . SER B 1 84 ? -13.562 5.102 -9.961 1 94.69 84 SER B O 1
ATOM 1707 N N . LEU B 1 85 ? -12.352 3.32 -9.977 1 95.5 85 LEU B N 1
ATOM 1708 C CA . LEU B 1 85 ? -13.406 2.49 -9.398 1 95.5 85 LEU B CA 1
ATOM 1709 C C . LEU B 1 85 ? -13.664 2.885 -7.945 1 95.5 85 LEU B C 1
ATOM 1711 O O . LEU B 1 85 ? -12.727 3.164 -7.195 1 95.5 85 LEU B O 1
ATOM 1715 N N . LYS B 1 86 ? -14.898 2.904 -7.602 1 92.5 86 LYS B N 1
ATOM 1716 C CA . LYS B 1 86 ? -15.281 3.131 -6.211 1 92.5 86 LYS B CA 1
ATOM 1717 C C . LYS B 1 86 ? -14.688 2.061 -5.301 1 92.5 86 LYS B C 1
ATOM 1719 O O . LYS B 1 86 ? -14.719 0.872 -5.629 1 92.5 86 LYS B O 1
ATOM 1724 N N . GLY B 1 87 ? -14.109 2.488 -4.137 1 89.5 87 GLY B N 1
ATOM 1725 C CA . GLY B 1 87 ? -13.516 1.558 -3.191 1 89.5 87 GLY B CA 1
ATOM 1726 C C . GLY B 1 87 ? -12.023 1.387 -3.381 1 89.5 87 GLY B C 1
ATOM 1727 O O . GLY B 1 87 ? -11.336 0.892 -2.488 1 89.5 87 GLY B O 1
ATOM 1728 N N . VAL B 1 88 ? -11.578 1.667 -4.633 1 92.94 88 VAL B N 1
ATOM 1729 C CA . VAL B 1 88 ? -10.148 1.592 -4.887 1 92.94 88 VAL B CA 1
ATOM 1730 C C . VAL B 1 88 ? -9.469 2.871 -4.402 1 92.94 88 VAL B C 1
ATOM 1732 O O . VAL B 1 88 ? -9.844 3.973 -4.805 1 92.94 88 VAL B O 1
ATOM 1735 N N . GLN B 1 89 ? -8.477 2.627 -3.586 1 86.44 89 GLN B N 1
ATOM 1736 C CA . GLN B 1 89 ? -7.793 3.773 -2.998 1 86.44 89 GLN B CA 1
ATOM 1737 C C . GLN B 1 89 ? -6.512 4.102 -3.76 1 86.44 89 GLN B C 1
ATOM 1739 O O . GLN B 1 89 ? -6.094 5.262 -3.814 1 86.44 89 GLN B O 1
ATOM 1744 N N . GLU B 1 90 ? -5.898 3.109 -4.266 1 88.62 90 GLU B N 1
ATOM 1745 C CA . GLU B 1 90 ? -4.602 3.24 -4.922 1 88.62 90 GLU B CA 1
ATOM 1746 C C . GLU B 1 90 ? -4.336 2.064 -5.859 1 88.62 90 GLU B C 1
ATOM 1748 O O . GLU B 1 90 ? -4.699 0.927 -5.555 1 88.62 90 GLU B O 1
ATOM 1753 N N . VAL B 1 91 ? -3.727 2.43 -6.949 1 94.12 91 VAL B N 1
ATOM 1754 C CA . VAL B 1 91 ? -3.291 1.396 -7.883 1 94.12 91 VAL B CA 1
ATOM 1755 C C . VAL B 1 91 ? -1.803 1.565 -8.18 1 94.12 91 VAL B C 1
ATOM 1757 O O . VAL B 1 91 ? -1.342 2.674 -8.461 1 94.12 91 VAL B O 1
ATOM 1760 N N . GLN B 1 92 ? -1.093 0.513 -8.055 1 94 92 GLN B N 1
ATOM 1761 C CA . GLN B 1 92 ? 0.333 0.516 -8.367 1 94 92 GLN B CA 1
ATOM 1762 C C . GLN B 1 92 ? 0.66 -0.511 -9.445 1 94 92 GLN B C 1
ATOM 1764 O O . GLN B 1 92 ? 0.255 -1.672 -9.352 1 94 92 GLN B O 1
ATOM 1769 N N . SER B 1 93 ? 1.349 -0.054 -10.469 1 95.25 93 SER B N 1
ATOM 1770 C CA . SER B 1 93 ? 1.876 -1.011 -11.438 1 95.25 93 SER B CA 1
ATOM 1771 C C . SER B 1 93 ? 3.195 -1.608 -10.961 1 95.25 93 SER B C 1
ATOM 1773 O O . SER B 1 93 ? 4.012 -0.917 -10.352 1 95.25 93 SER B O 1
ATOM 1775 N N . LEU B 1 94 ? 3.441 -2.869 -11.352 1 95.69 94 LEU B N 1
ATOM 1776 C CA . LEU B 1 94 ? 4.582 -3.605 -10.82 1 95.69 94 LEU B CA 1
ATOM 1777 C C . LEU B 1 94 ? 5.414 -4.211 -11.945 1 95.69 94 LEU B C 1
ATOM 1779 O O . LEU B 1 94 ? 4.91 -4.418 -13.055 1 95.69 94 LEU B O 1
ATOM 1783 N N . SER B 1 95 ? 6.75 -4.57 -11.773 1 92.62 95 SER B N 1
ATOM 1784 C CA . SER B 1 95 ? 7.684 -5.145 -12.734 1 92.62 95 SER B CA 1
ATOM 1785 C C . SER B 1 95 ? 7.637 -6.668 -12.711 1 92.62 95 SER B C 1
ATOM 1787 O O . SER B 1 95 ? 8.305 -7.328 -13.516 1 92.62 95 SER B O 1
ATOM 1789 N N . GLY B 1 96 ? 6.758 -7.32 -12.047 1 91.31 96 GLY B N 1
ATOM 1790 C CA . GLY B 1 96 ? 6.812 -8.766 -11.852 1 91.31 96 GLY B CA 1
ATOM 1791 C C . GLY B 1 96 ? 5.641 -9.492 -12.484 1 91.31 96 GLY B C 1
ATOM 1792 O O . GLY B 1 96 ? 5.094 -9.047 -13.492 1 91.31 96 GLY B O 1
ATOM 1793 N N . ASP B 1 97 ? 5.383 -10.703 -12.008 1 92.06 97 ASP B N 1
ATOM 1794 C CA . ASP B 1 97 ? 4.34 -11.57 -12.547 1 92.06 97 ASP B CA 1
ATOM 1795 C C . ASP B 1 97 ? 2.961 -10.938 -12.383 1 92.06 97 ASP B C 1
ATOM 1797 O O . ASP B 1 97 ? 2.059 -11.18 -13.188 1 92.06 97 ASP B O 1
ATOM 1801 N N . ILE B 1 98 ? 2.848 -10.211 -11.344 1 95.44 98 ILE B N 1
ATOM 1802 C CA . ILE B 1 98 ? 1.659 -9.398 -11.133 1 95.44 98 ILE B CA 1
ATOM 1803 C C . ILE B 1 98 ? 1.858 -8.016 -11.766 1 95.44 98 ILE B C 1
ATOM 1805 O O . ILE B 1 98 ? 2.855 -7.344 -11.492 1 95.44 98 ILE B O 1
ATOM 1809 N N . ASP B 1 99 ? 0.863 -7.633 -12.617 1 96.94 99 ASP B N 1
ATOM 1810 C CA . ASP B 1 99 ? 1.021 -6.375 -13.344 1 96.94 99 ASP B CA 1
ATOM 1811 C C . ASP B 1 99 ? 0.693 -5.184 -12.453 1 96.94 99 ASP B C 1
ATOM 1813 O O . ASP B 1 99 ? 1.257 -4.098 -12.617 1 96.94 99 ASP B O 1
ATOM 1817 N N . ALA B 1 100 ? -0.281 -5.418 -11.586 1 97.5 100 ALA B N 1
ATOM 1818 C CA . ALA B 1 100 ? -0.71 -4.309 -10.734 1 97.5 100 ALA B CA 1
ATOM 1819 C C . ALA B 1 100 ? -1.321 -4.82 -9.43 1 97.5 100 ALA B C 1
ATOM 1821 O O . ALA B 1 100 ? -1.829 -5.941 -9.375 1 97.5 100 ALA B O 1
ATOM 1822 N N . ILE B 1 101 ? -1.256 -3.924 -8.438 1 97.06 101 ILE B N 1
ATOM 1823 C CA . ILE B 1 101 ? -1.997 -4.121 -7.195 1 97.06 101 ILE B CA 1
ATOM 1824 C C . ILE B 1 101 ? -2.904 -2.918 -6.941 1 97.06 101 ILE B C 1
ATOM 1826 O O . ILE B 1 101 ? -2.514 -1.774 -7.191 1 97.06 101 ILE B O 1
ATOM 1830 N N . ALA B 1 102 ? -4.078 -3.205 -6.516 1 96.62 102 ALA B N 1
ATOM 1831 C CA . ALA B 1 102 ? -4.996 -2.15 -6.09 1 96.62 102 ALA B CA 1
ATOM 1832 C C . ALA B 1 102 ? -5.352 -2.297 -4.613 1 96.62 102 ALA B C 1
ATOM 1834 O O . ALA B 1 102 ? -5.734 -3.381 -4.164 1 96.62 102 ALA B O 1
ATOM 1835 N N . ARG B 1 103 ? -5.133 -1.24 -3.91 1 94 103 ARG B N 1
ATOM 1836 C CA . ARG B 1 103 ? -5.609 -1.173 -2.533 1 94 103 ARG B CA 1
ATOM 1837 C C . ARG B 1 103 ? -7.07 -0.735 -2.479 1 94 103 ARG B C 1
ATOM 1839 O O . ARG B 1 103 ? -7.434 0.303 -3.035 1 94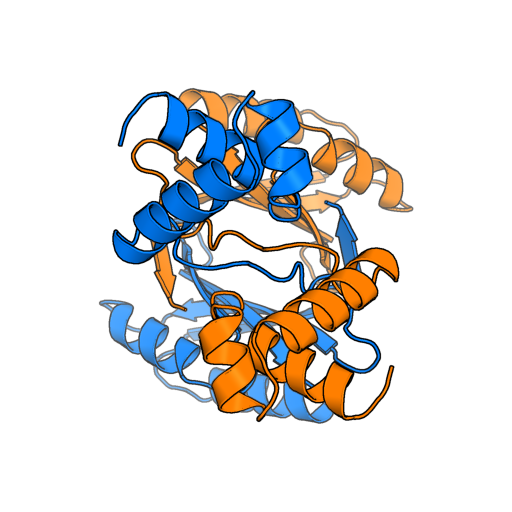 103 ARG B O 1
ATOM 1846 N N . CYS B 1 104 ? -7.836 -1.511 -1.736 1 92.38 104 CYS B N 1
ATOM 1847 C CA . CYS B 1 104 ? -9.273 -1.255 -1.703 1 92.38 104 CYS B CA 1
ATOM 1848 C C . CYS B 1 104 ? -9.766 -1.106 -0.27 1 92.38 104 CYS B C 1
ATOM 1850 O O . CYS B 1 104 ? -9.25 -1.761 0.64 1 92.38 104 CYS B O 1
ATOM 1852 N N . LEU B 1 105 ? -10.727 -0.303 -0.173 1 88.38 105 LEU B N 1
ATOM 1853 C CA . LEU B 1 105 ? -11.477 -0.123 1.062 1 88.38 105 LEU B CA 1
ATOM 1854 C C . LEU B 1 105 ? -12.977 -0.1 0.782 1 88.38 105 LEU B C 1
ATOM 1856 O O . LEU B 1 105 ? -13.469 0.792 0.087 1 88.38 105 LEU B O 1
ATOM 1860 N N . VAL B 1 106 ? -13.688 -1.072 1.393 1 88.38 106 VAL B N 1
ATOM 1861 C CA . VAL B 1 106 ? -15.117 -1.184 1.108 1 88.38 106 VAL B CA 1
ATOM 1862 C C . VAL B 1 106 ? -15.883 -1.426 2.406 1 88.38 106 VAL B C 1
ATOM 1864 O O . VAL B 1 106 ? -15.336 -1.975 3.365 1 88.38 106 VAL B O 1
ATOM 1867 N N . PRO B 1 107 ? -17.141 -1.137 2.414 1 83.62 107 PRO B N 1
ATOM 1868 C CA . PRO B 1 107 ? -17.891 -1.205 3.666 1 83.62 107 PRO B CA 1
ATOM 1869 C C . PRO B 1 107 ? -18.344 -2.625 4.012 1 83.62 107 PRO B C 1
ATOM 1871 O O . PRO B 1 107 ? -18.438 -2.977 5.188 1 83.62 107 PRO B O 1
ATOM 1874 N N . THR B 1 108 ? -18.719 -3.475 2.98 1 86.12 108 THR B N 1
ATOM 1875 C CA . THR B 1 108 ? -19.297 -4.793 3.242 1 86.12 108 THR B CA 1
ATOM 1876 C C . THR B 1 108 ? -18.656 -5.844 2.33 1 86.12 108 THR B C 1
ATOM 1878 O O . THR B 1 108 ? -18.078 -5.504 1.299 1 86.12 108 THR B O 1
ATOM 1881 N N . PRO B 1 109 ? -18.828 -7.082 2.766 1 91.25 109 PRO B N 1
ATOM 1882 C CA . PRO B 1 109 ? -18.359 -8.156 1.88 1 91.25 109 PRO B CA 1
ATOM 1883 C C . PRO B 1 109 ? -19.031 -8.117 0.511 1 91.25 109 PRO B C 1
ATOM 1885 O O . PRO B 1 109 ? -18.406 -8.445 -0.5 1 91.25 109 PRO B O 1
ATOM 1888 N N . ARG B 1 110 ? -20.266 -7.699 0.523 1 93.69 110 ARG B N 1
ATOM 1889 C CA . ARG B 1 110 ? -20.984 -7.598 -0.745 1 93.69 110 ARG B CA 1
ATOM 1890 C C . ARG B 1 110 ? -20.328 -6.559 -1.656 1 93.69 110 ARG B C 1
ATOM 1892 O O . ARG B 1 110 ? -20.188 -6.785 -2.861 1 93.69 110 ARG B O 1
ATOM 1899 N N . ASP B 1 111 ? -19.875 -5.48 -1.121 1 93.06 111 ASP B N 1
ATOM 1900 C CA . ASP B 1 111 ? -19.203 -4.445 -1.897 1 93.06 111 ASP B CA 1
ATOM 1901 C C . ASP B 1 111 ? -17.906 -4.973 -2.498 1 93.06 111 ASP B C 1
ATOM 1903 O O . ASP B 1 111 ? -17.531 -4.613 -3.617 1 93.06 111 ASP B O 1
ATOM 1907 N N . LEU B 1 112 ? -17.234 -5.816 -1.763 1 95 112 LEU B N 1
ATOM 1908 C CA . LEU B 1 112 ? -16.016 -6.414 -2.273 1 95 112 LEU B CA 1
ATOM 1909 C C . LEU B 1 112 ? -16.312 -7.375 -3.42 1 95 112 LEU B C 1
ATOM 1911 O O . LEU B 1 112 ? -15.602 -7.379 -4.43 1 95 112 LEU B O 1
ATOM 1915 N N . THR B 1 113 ? -17.312 -8.195 -3.191 1 96.25 113 THR B N 1
ATOM 1916 C CA . THR B 1 113 ? -17.734 -9.109 -4.25 1 96.25 113 THR B CA 1
ATOM 1917 C C . THR B 1 113 ? -18.078 -8.336 -5.52 1 96.25 113 THR B C 1
ATOM 1919 O O . THR B 1 113 ? -17.672 -8.719 -6.617 1 96.25 113 THR B O 1
ATOM 1922 N N . ASP B 1 114 ? -18.844 -7.234 -5.371 1 96.81 114 ASP B N 1
ATOM 1923 C CA . ASP B 1 114 ? -19.234 -6.402 -6.508 1 96.81 114 ASP B CA 1
ATOM 1924 C C . ASP B 1 114 ? -18 -5.84 -7.223 1 96.81 114 ASP B C 1
ATOM 1926 O O . ASP B 1 114 ? -17.953 -5.805 -8.453 1 96.81 114 ASP B O 1
ATOM 1930 N N . LEU B 1 115 ? -17.094 -5.371 -6.473 1 97.31 115 LEU B N 1
ATOM 1931 C CA . LEU B 1 115 ? -15.859 -4.855 -7.047 1 97.31 115 LEU B CA 1
ATOM 1932 C C . LEU B 1 115 ? -15.125 -5.945 -7.82 1 97.31 115 LEU B C 1
ATOM 1934 O O . LEU B 1 115 ? -14.656 -5.715 -8.938 1 97.31 115 LEU B O 1
ATOM 1938 N N . ASN B 1 116 ? -14.953 -7.141 -7.227 1 97.38 116 ASN B N 1
ATOM 1939 C CA . ASN B 1 116 ? -14.312 -8.273 -7.887 1 97.38 116 ASN B CA 1
ATOM 1940 C C . ASN B 1 116 ? -15.008 -8.617 -9.203 1 97.38 116 ASN B C 1
ATOM 1942 O O . ASN B 1 116 ? -14.344 -8.906 -10.195 1 97.38 116 ASN B O 1
ATOM 1946 N N . ASP B 1 117 ? -16.312 -8.641 -9.117 1 96.94 117 ASP B N 1
ATOM 1947 C CA . ASP B 1 117 ? -17.078 -8.953 -10.32 1 96.94 117 ASP B CA 1
ATOM 1948 C C . ASP B 1 117 ? -16.812 -7.93 -11.422 1 96.94 117 ASP B C 1
ATOM 1950 O O . ASP B 1 117 ? -16.609 -8.289 -12.578 1 96.94 117 ASP B O 1
ATOM 1954 N N . LYS B 1 118 ? -16.859 -6.672 -11.062 1 97.5 118 LYS B N 1
ATOM 1955 C CA . LYS B 1 118 ? -16.609 -5.594 -12.016 1 97.5 118 LYS B CA 1
ATOM 1956 C C . LYS B 1 118 ? -15.234 -5.738 -12.664 1 97.5 118 LYS B C 1
ATOM 1958 O O . LYS B 1 118 ? -15.102 -5.633 -13.891 1 97.5 118 LYS B O 1
ATOM 1963 N N . VAL B 1 119 ? -14.258 -5.984 -11.898 1 97.94 119 VAL B N 1
ATOM 1964 C CA . VAL B 1 119 ? -12.891 -6.121 -12.406 1 97.94 119 VAL B CA 1
ATOM 1965 C C . VAL B 1 119 ? -12.773 -7.398 -13.234 1 97.94 119 VAL B C 1
ATOM 1967 O O . VAL B 1 119 ? -12.141 -7.402 -14.289 1 97.94 119 VAL B O 1
ATOM 1970 N N . GLY B 1 120 ? -13.359 -8.453 -12.75 1 95.81 120 GLY B N 1
ATOM 1971 C CA . GLY B 1 120 ? -13.258 -9.766 -13.375 1 95.81 120 GLY B CA 1
ATOM 1972 C C . GLY B 1 120 ? -13.898 -9.812 -14.75 1 95.81 120 GLY B C 1
ATOM 1973 O O . GLY B 1 120 ? -13.5 -10.617 -15.602 1 95.81 120 GLY B O 1
ATOM 1974 N N . VAL B 1 121 ? -14.852 -8.961 -15.039 1 94.88 121 VAL B N 1
ATOM 1975 C CA . VAL B 1 121 ? -15.57 -9.047 -16.297 1 94.88 121 VAL B CA 1
ATOM 1976 C C . VAL B 1 121 ? -14.945 -8.102 -17.312 1 94.88 121 VAL B C 1
ATOM 1978 O O . VAL B 1 121 ? -15.32 -8.102 -18.5 1 94.88 121 VAL B O 1
ATOM 1981 N N . SER B 1 122 ? -14.125 -7.262 -16.828 1 96.38 122 SER B N 1
ATOM 1982 C CA . SER B 1 122 ? -13.484 -6.309 -17.719 1 96.38 122 SER B CA 1
ATOM 1983 C C . SER B 1 122 ? -12.594 -7.02 -18.734 1 96.38 122 SER B C 1
ATOM 1985 O O . SER B 1 122 ? -11.844 -7.93 -18.391 1 96.38 122 SER B O 1
ATOM 1987 N N . ASN B 1 123 ? -12.57 -6.551 -20.016 1 96.75 123 ASN B N 1
ATOM 1988 C CA . ASN B 1 123 ? -11.734 -7.125 -21.062 1 96.75 123 ASN B CA 1
ATOM 1989 C C . ASN B 1 123 ? -10.289 -6.656 -20.938 1 96.75 123 ASN B C 1
ATOM 1991 O O . ASN B 1 123 ? -9.406 -7.191 -21.609 1 96.75 123 ASN B O 1
ATOM 1995 N N . MET B 1 124 ? -10.055 -5.691 -20.109 1 97.5 124 MET B N 1
ATOM 1996 C CA . MET B 1 124 ? -8.703 -5.152 -19.922 1 97.5 124 MET B CA 1
ATOM 1997 C C . MET B 1 124 ? -7.914 -5.988 -18.922 1 97.5 124 MET B C 1
ATOM 1999 O O . MET B 1 124 ? -6.699 -5.824 -18.797 1 97.5 124 MET B O 1
ATOM 2003 N N . ILE B 1 125 ? -8.633 -6.902 -18.219 1 97.88 125 ILE B N 1
ATOM 2004 C CA . ILE B 1 125 ? -8.031 -7.652 -17.125 1 97.88 125 ILE B CA 1
ATOM 2005 C C . ILE B 1 125 ? -8.023 -9.141 -17.469 1 97.88 125 ILE B C 1
ATOM 2007 O O . ILE B 1 125 ? -9.055 -9.703 -17.859 1 97.88 125 ILE B O 1
ATOM 2011 N N . THR B 1 126 ? -6.898 -9.719 -17.391 1 97.44 126 THR B N 1
ATOM 2012 C CA . THR B 1 126 ? -6.773 -11.156 -17.609 1 97.44 126 THR B CA 1
ATOM 2013 C C . THR B 1 126 ? -7.254 -11.922 -16.375 1 97.44 126 THR B C 1
ATOM 2015 O O . THR B 1 126 ? -8.016 -12.883 -16.5 1 97.44 126 THR B O 1
ATOM 2018 N N . SER B 1 127 ? -6.816 -11.539 -15.219 1 97.38 127 SER B N 1
ATOM 2019 C CA . SER B 1 127 ? -7.211 -12.18 -13.969 1 97.38 127 SER B CA 1
ATOM 2020 C C . SER B 1 127 ? -7.043 -11.227 -12.789 1 97.38 127 SER B C 1
ATOM 2022 O O . SER B 1 127 ? -6.262 -10.273 -12.859 1 97.38 127 SER B O 1
ATOM 2024 N N . SER B 1 128 ? -7.832 -11.43 -11.781 1 96.75 128 SER B N 1
ATOM 2025 C CA . SER B 1 128 ? -7.762 -10.68 -10.531 1 96.75 128 SER B CA 1
ATOM 2026 C C . SER B 1 128 ? -8.109 -11.562 -9.336 1 96.75 128 SER B C 1
ATOM 2028 O O . SER B 1 128 ? -9.07 -12.328 -9.383 1 96.75 128 SER B O 1
ATOM 2030 N N . ILE B 1 129 ? -7.312 -11.461 -8.312 1 96.12 129 ILE B N 1
ATOM 2031 C CA . ILE B 1 129 ? -7.559 -12.141 -7.043 1 96.12 129 ILE B CA 1
ATOM 2032 C C . ILE B 1 129 ? -7.508 -11.125 -5.902 1 96.12 129 ILE B C 1
ATOM 2034 O O . ILE B 1 129 ? -6.625 -10.266 -5.867 1 96.12 129 ILE B O 1
ATOM 2038 N N . SER B 1 130 ? -8.5 -11.203 -5.07 1 95.62 130 SER B N 1
ATOM 2039 C CA . SER B 1 130 ? -8.484 -10.281 -3.932 1 95.62 130 SER B CA 1
ATOM 2040 C C . SER B 1 130 ? -8.078 -11 -2.65 1 95.62 130 SER B C 1
ATOM 2042 O O . SER B 1 130 ? -8.367 -12.188 -2.479 1 95.62 130 SER B O 1
ATOM 2044 N N . SER B 1 131 ? -7.426 -10.391 -1.775 1 96.25 131 SER B N 1
ATOM 2045 C CA . SER B 1 131 ? -7.066 -10.852 -0.438 1 96.25 131 SER B CA 1
ATOM 2046 C C . SER B 1 131 ? -7.383 -9.797 0.616 1 96.25 131 SER B C 1
ATOM 2048 O O . SER B 1 131 ? -7.062 -8.617 0.438 1 96.25 131 SER B O 1
ATOM 2050 N N . ILE B 1 132 ? -7.988 -10.25 1.627 1 94.38 132 ILE B N 1
ATOM 2051 C CA . ILE B 1 132 ? -8.32 -9.336 2.713 1 94.38 132 ILE B CA 1
ATOM 2052 C C . ILE B 1 132 ? -7.07 -9.039 3.539 1 94.38 132 ILE B C 1
ATOM 2054 O O . ILE B 1 132 ? -6.289 -9.945 3.838 1 94.38 132 ILE B O 1
ATOM 2058 N N . VAL B 1 133 ? -6.879 -7.77 3.873 1 93.25 133 VAL B N 1
ATOM 2059 C CA . VAL B 1 133 ? -5.812 -7.395 4.797 1 93.25 133 VAL B CA 1
ATOM 2060 C C . VAL B 1 133 ? -6.238 -7.695 6.23 1 93.25 133 VAL B C 1
ATOM 2062 O O . VAL B 1 133 ? -7.211 -7.125 6.73 1 93.25 133 VAL B O 1
ATOM 2065 N N . LEU B 1 134 ? -5.551 -8.547 6.836 1 90.38 134 LEU B N 1
ATOM 2066 C CA . LEU B 1 134 ? -5.938 -9.023 8.164 1 90.38 134 LEU B CA 1
ATOM 2067 C C . LEU B 1 134 ? -5.324 -8.148 9.25 1 90.38 134 LEU B C 1
ATOM 2069 O O . LEU B 1 134 ? -5.996 -7.805 10.227 1 90.38 134 LEU B O 1
ATOM 2073 N N . GLU B 1 135 ? -4.098 -7.879 9.141 1 85.88 135 GLU B N 1
ATOM 2074 C CA . GLU B 1 135 ? -3.359 -7.051 10.094 1 85.88 135 GLU B CA 1
ATOM 2075 C C . GLU B 1 135 ? -2.291 -6.223 9.383 1 85.88 135 GLU B C 1
ATOM 2077 O O . GLU B 1 135 ? -1.795 -6.609 8.328 1 85.88 135 GLU B O 1
ATOM 2082 N N . THR B 1 136 ? -2.039 -5.023 9.945 1 86.25 136 THR B N 1
ATOM 2083 C CA . THR B 1 136 ? -0.984 -4.156 9.438 1 86.25 136 THR B CA 1
ATOM 2084 C C . THR B 1 136 ? 0.018 -3.814 10.531 1 86.25 136 THR B C 1
ATOM 2086 O O . THR B 1 136 ? -0.373 -3.5 11.664 1 86.25 136 THR B O 1
ATOM 2089 N N . ARG B 1 137 ? 1.215 -4.078 10.195 1 81.12 137 ARG B N 1
ATOM 2090 C CA . ARG B 1 137 ? 2.305 -3.619 11.055 1 81.12 137 ARG B CA 1
ATOM 2091 C C . ARG B 1 137 ? 3.016 -2.418 10.438 1 81.12 137 ARG B C 1
ATOM 2093 O O . ARG B 1 137 ? 3.25 -2.383 9.227 1 81.12 137 ARG B O 1
ATOM 2100 N N . LYS B 1 138 ? 3.268 -1.404 11.25 1 69.06 138 LYS B N 1
ATOM 2101 C CA . LYS B 1 138 ? 3.914 -0.138 10.914 1 69.06 138 LYS B CA 1
ATOM 2102 C C . LYS B 1 138 ? 2.951 0.796 10.188 1 69.06 138 LYS B C 1
ATOM 2104 O O . LYS B 1 138 ? 1.969 0.345 9.594 1 69.06 138 LYS B O 1
#

InterPro domains:
  IPR000485 AsnC-type HTH domain [PF13404] (1-42)
  IPR000485 AsnC-type HTH domain [PR00033] (1-17)
  IPR000485 AsnC-type HTH domain [PR00033] (17-28)
  IPR000485 AsnC-type HTH domain [PR00033] (28-47)
  IPR000485 AsnC-type HTH domain [PS50956] (1-62)
  IPR011008 Dimeric alpha-beta barrel [SSF54909] (63-138)
  IPR019885 Transcription regulator HTH, AsnC-type, conserved site [PS00519] (19-45)
  IPR019887 Transcription regulator AsnC/Lrp, ligand binding domain [PF01037] (67-138)
  IPR019888 Transcription regulator AsnC-like [SM00344] (1-106)
  IPR036388 Winged helix-like DNA-binding domain superfamily [G3DSA:1.10.10.10] (1-50)
  IPR036390 Winged helix DNA-binding domain superfamily [SSF46785] (1-54)

Nearest PDB structures (foldseek):
  7fby-assembly1_A  TM=7.409E-01  e=9.100E-11  Pyrococcus horikoshii OT3
  2dbb-assembly1_B  TM=7.452E-01  e=9.697E-11  Pyrococcus horikoshii OT3
  2zny-assembly2_C  TM=7.269E-01  e=1.155E-09  Pyrococcus horikoshii
  8q90-assembly1_B  TM=6.638E-01  e=1.066E-08  Haloferax mediterranei
  4un1-assembly2_C  TM=4.661E-01  e=2.249E-07  Desulfovibrio desulfuricans

Solvent-accessible surface area (backbone atoms only — not comparable to full-atom values): 14338 Å² total; per-residue (Å²): 133,53,73,64,54,50,48,51,48,53,49,33,60,75,36,38,52,54,44,48,58,57,46,8,63,72,74,71,44,52,44,67,56,39,48,51,50,50,49,47,33,34,73,70,56,72,44,67,26,28,22,52,47,54,51,60,49,53,88,71,38,47,33,30,39,34,44,28,33,63,59,48,82,77,51,59,63,51,50,54,52,54,44,67,38,86,43,39,56,30,26,34,32,35,73,47,93,47,37,29,39,33,38,31,49,33,65,45,72,66,52,48,52,51,49,50,50,56,52,61,68,35,82,48,35,68,46,70,48,74,27,42,52,72,43,53,42,112,133,53,73,65,54,50,49,50,49,52,49,34,61,75,36,37,50,54,45,48,58,55,46,9,63,74,74,70,44,51,42,67,56,38,47,52,51,50,49,48,34,34,73,69,57,72,45,67,25,28,21,52,47,55,52,60,47,52,89,70,38,45,36,31,38,35,45,28,33,62,59,50,80,77,53,60,64,52,50,54,52,54,45,66,37,86,43,39,54,30,27,34,32,35,74,45,93,46,38,29,41,32,38,30,50,32,66,45,73,65,52,48,51,51,50,50,51,56,52,61,68,34,83,49,35,68,45,68,48,74,27,42,53,73,43,53,41,111

Foldseek 3Di:
DDPLLVLLVVVCVVPVPQQLCRSCVVSVHHSVVSVVSVVVCCVVVVDPDSPPCCLPPPVQKWKKKKFFDWDDPPCVVVQVVQCPDPQWDDKDADPDPTGIMTIGIGRDPVVVVVSLVVQQVDPGTPDMDMDTNDGDDD/DDPLLVLLVVVCVVPVPQQLCRSCVVSVHHSVVSVVSVVVCCVVVVDPDSPPCCLPPPVQKWKKKKFFAWDDPPCVVVQVVLCPDPQWDDKDADPDPTGIMTIGIGRDPVVVVVSLVVQQVDPGTPDMDMDTNDGDDD

Sequence (276 aa):
MDKTDQRILAVLERDARMSFAALGREIGLSRTAIQDRVTKLETDGVITGYFTDYSLGQPGLISALLFIKIAIRPCNQALDWLASLKGVQEVQSLSGDIDAIARCLVPTPRDLTDLNDKVGVSNMITSSISSIVLETRKMDKTDQRILAVLERDARMSFAALGREIGLSRTAIQDRVTKLETDGVITGYFTDYSLGQPGLISALLFIKIAIRPCNQALDWLASLKGVQEVQSLSGDIDAIARCLVPTPRDLTDLNDKVGVSNMITSSISSIVLETRK

Organism: NCBI:txid391626

Secondary structure (DSSP, 8-state):
--HHHHHHHHHHHH-TT--HHHHHHHHT--HHHHHHHHHHHHHTTSS------TTS--TTPEEEEEEEEE-SSSTHHHHHHHHHSTTEEEEEEESSSS-EEEEEEESSHHHHHHHHHHHHH-TTEEEEEEEEEEEEE-/--HHHHHHHHHHHH-TT--HHHHHHHHT--HHHHHHHHHHHHHTTSS------TTS--TTPEEEEEEEEE-SSSTHHHHHHHHHSTTEEEEEEESSSS-EEEEEEESSHHHHHHHHHHHHH-TTEEEEEEEEEEEEE-